Protein AF-A0A969NUD7-F1 (afdb_monomer_lite)

Secondary structure (DSSP, 8-state):
----------S--TTSHHHHHHHHHHH-HHHHHHHHHHHHHHH---HHHHHHHHHHHHHHHHHHH---EEEEEEEBTTSSHHHHHHHHHTS--S---SS---SSEEEEEE-SS-EEEEEETT--EEEEETTB-HHHHHHHHHHSTT--S---HHHHHHHHHH-HHHHTTEEEEEEEE--GGGTTTEEEEE---BT--TTSTTTHHHHHHHHHHHH-SEEEEEEEGGGTT-HHHHHHHHHTSTTTGGGEEEEEE-GGGS-HHHHHHHHHHHHHHHHH-

pLDDT: mean 76.35, std 17.24, range [22.45, 95.0]

Sequence (277 aa):
MSFSINTSRTPDNLGNCSLIEEIETITHASENIIFSQNIINKHSSSSERKEKFLRQLYSISNRASDPALYLAVLGEFSSGKSTFINALLRQRLLKSARVATTASATYISYGNQLSIKATFLDNECIQATESNTLKLSQKISEIKANILQEIPIKDLIDLVTSDQEVANHVKRIDILLPEARLKEALSIIDTPGIGAGAKYTTNHSKVTKSLIDESADAAIVLIPSSQAMSDTLISFLRTTASHFLHRCIFIITAMDDQEEEERTQIIHFTKRKLQEN

Structure (mmCIF, N/CA/C/O backbone):
data_AF-A0A969NUD7-F1
#
_entry.id   AF-A0A969NUD7-F1
#
loop_
_atom_site.group_PDB
_atom_site.id
_atom_site.type_symbol
_atom_site.label_atom_id
_atom_site.label_alt_id
_atom_site.label_comp_id
_atom_site.label_asym_id
_atom_site.label_entity_id
_atom_site.label_seq_id
_atom_site.pdbx_PDB_ins_code
_atom_site.Cartn_x
_atom_site.Cartn_y
_atom_site.Cartn_z
_atom_site.occupancy
_atom_site.B_iso_or_equiv
_atom_site.auth_seq_id
_atom_site.auth_comp_id
_atom_site.auth_asym_id
_atom_site.auth_atom_id
_atom_site.pdbx_PDB_model_num
ATOM 1 N N . MET A 1 1 ? 2.305 6.545 -34.111 1.00 33.06 1 MET A N 1
ATOM 2 C CA . MET A 1 1 ? 2.699 5.196 -33.658 1.00 33.06 1 MET A CA 1
ATOM 3 C C . MET A 1 1 ? 1.543 4.268 -33.968 1.00 33.06 1 MET A C 1
ATOM 5 O O . MET A 1 1 ? 0.429 4.554 -33.550 1.00 33.06 1 MET A O 1
ATOM 9 N N . SER A 1 2 ? 1.774 3.269 -34.813 1.00 22.45 2 SER A N 1
ATOM 10 C CA . SER A 1 2 ? 0.788 2.273 -35.232 1.00 22.45 2 SER A CA 1
ATOM 11 C C . SER A 1 2 ? 0.471 1.329 -34.070 1.00 22.45 2 SER A C 1
ATOM 13 O O . SER A 1 2 ? 1.380 0.780 -33.454 1.00 22.45 2 SER A O 1
ATOM 15 N N . PHE A 1 3 ? -0.815 1.161 -33.763 1.00 29.81 3 PHE A N 1
ATOM 16 C CA . PHE A 1 3 ? -1.288 0.249 -32.723 1.00 29.81 3 PHE A CA 1
ATOM 17 C C . PHE A 1 3 ? -1.543 -1.136 -33.321 1.00 29.81 3 PHE A C 1
ATOM 19 O O . PHE A 1 3 ? -2.271 -1.264 -34.301 1.00 29.81 3 PHE A O 1
ATOM 26 N N . SER A 1 4 ? -0.951 -2.165 -32.716 1.00 23.88 4 SER A N 1
ATOM 27 C CA . SER A 1 4 ? -1.352 -3.563 -32.887 1.00 23.88 4 SER A CA 1
ATOM 28 C C . SER A 1 4 ? -1.946 -4.019 -31.561 1.00 23.88 4 SER A C 1
ATOM 30 O O . SER A 1 4 ? -1.260 -4.005 -30.540 1.00 23.88 4 SER A O 1
ATOM 32 N N . ILE A 1 5 ? -3.231 -4.365 -31.563 1.00 28.27 5 ILE A N 1
ATOM 33 C CA . ILE A 1 5 ? -3.895 -4.987 -30.417 1.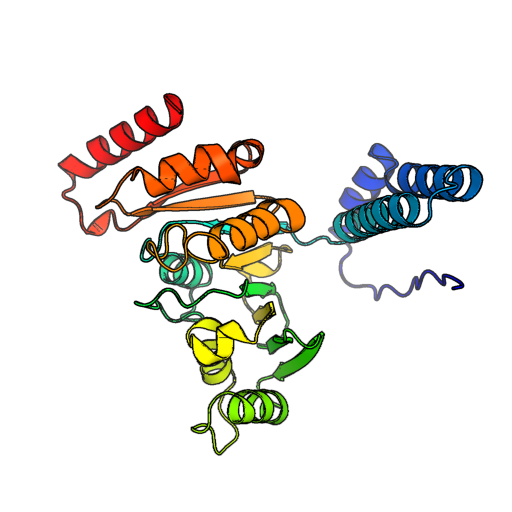00 28.27 5 ILE A CA 1
ATOM 34 C C . ILE A 1 5 ? -3.416 -6.437 -30.400 1.00 28.27 5 ILE A C 1
ATOM 36 O O . ILE A 1 5 ? -3.744 -7.211 -31.296 1.00 28.27 5 ILE A O 1
ATOM 40 N N . ASN A 1 6 ? -2.570 -6.782 -29.433 1.00 25.78 6 ASN A N 1
ATOM 41 C CA . ASN A 1 6 ? -2.048 -8.133 -29.300 1.00 25.78 6 ASN A CA 1
ATOM 42 C C . ASN A 1 6 ? -3.127 -9.013 -28.646 1.00 25.78 6 ASN A C 1
ATOM 44 O O . ASN A 1 6 ? -3.389 -8.893 -27.452 1.00 25.78 6 ASN A O 1
ATOM 48 N N . THR A 1 7 ? -3.789 -9.859 -29.435 1.00 30.77 7 THR A N 1
ATOM 49 C CA . THR A 1 7 ? -4.913 -10.717 -29.015 1.00 30.77 7 THR A CA 1
ATOM 50 C C . THR A 1 7 ? -4.491 -12.105 -28.518 1.00 30.77 7 THR A C 1
ATOM 52 O O . THR A 1 7 ? -5.315 -13.012 -28.438 1.00 30.77 7 THR A O 1
ATOM 55 N N . SER A 1 8 ? -3.230 -12.320 -28.137 1.00 28.61 8 SER A N 1
ATOM 56 C CA . SER A 1 8 ? -2.796 -13.622 -27.617 1.00 28.61 8 SER A CA 1
ATOM 57 C C . SER A 1 8 ? -3.112 -13.772 -26.119 1.00 28.61 8 SER A C 1
ATOM 59 O O . SER A 1 8 ? -2.245 -13.549 -25.272 1.00 28.61 8 SER A O 1
ATOM 61 N N . ARG A 1 9 ? -4.349 -14.160 -25.778 1.00 33.00 9 ARG A N 1
ATOM 62 C CA . ARG A 1 9 ? -4.684 -14.731 -24.459 1.00 33.00 9 ARG A CA 1
ATOM 63 C C . ARG A 1 9 ? -4.425 -16.240 -24.489 1.00 33.00 9 ARG A C 1
ATOM 65 O O . ARG A 1 9 ? -4.979 -16.951 -25.322 1.00 33.00 9 ARG A O 1
ATOM 72 N N . THR A 1 10 ? -3.580 -16.727 -23.585 1.00 33.28 10 THR A N 1
ATOM 73 C CA . THR A 1 10 ? -3.459 -18.159 -23.275 1.00 33.28 10 THR A CA 1
ATOM 74 C C . THR A 1 10 ? -4.731 -18.645 -22.567 1.00 33.28 10 THR A C 1
ATOM 76 O O . THR A 1 10 ? -5.247 -17.919 -21.712 1.00 33.28 10 THR A O 1
ATOM 79 N N . PRO A 1 11 ? -5.254 -19.838 -22.896 1.00 36.22 11 PRO A N 1
ATOM 80 C CA . PRO A 1 11 ? -6.542 -20.294 -22.398 1.00 36.22 11 PRO A CA 1
ATOM 81 C C . PRO A 1 11 ? -6.353 -21.013 -21.064 1.00 36.22 11 PRO A C 1
ATOM 83 O O . PRO A 1 11 ? -5.995 -22.175 -21.080 1.00 36.22 11 PRO A O 1
ATOM 86 N N . ASP A 1 12 ? -6.572 -20.337 -19.936 1.00 36.44 12 ASP A N 1
ATOM 87 C CA . ASP A 1 12 ? -6.792 -20.996 -18.635 1.00 36.44 12 ASP A CA 1
ATOM 88 C C . ASP A 1 12 ? -7.437 -20.014 -17.634 1.00 36.44 12 ASP A C 1
ATOM 90 O O . ASP A 1 12 ? -6.800 -19.552 -16.691 1.00 36.44 12 ASP A O 1
ATOM 94 N N . ASN A 1 13 ? -8.701 -19.627 -17.874 1.00 39.53 13 ASN A N 1
ATOM 95 C CA . ASN A 1 13 ? -9.654 -19.218 -16.822 1.00 39.53 13 ASN A CA 1
ATOM 96 C C . ASN A 1 13 ? -11.064 -18.978 -17.405 1.00 39.53 13 ASN A C 1
ATOM 98 O O . ASN A 1 13 ? -11.479 -17.849 -17.659 1.00 39.53 13 ASN A O 1
ATOM 102 N N . LEU A 1 14 ? -11.823 -20.052 -17.635 1.00 36.06 14 LEU A N 1
ATOM 103 C CA . LEU A 1 14 ? -13.157 -20.007 -18.261 1.00 36.06 14 LEU A CA 1
ATOM 104 C C . LEU A 1 14 ? -14.298 -19.481 -17.354 1.00 36.06 14 LEU A C 1
ATOM 106 O O . LEU A 1 14 ? -15.442 -19.456 -17.790 1.00 36.06 14 LEU A O 1
ATOM 110 N N . GLY A 1 15 ? -14.024 -19.044 -16.118 1.00 36.94 15 GLY A N 1
ATOM 111 C CA . GLY A 1 15 ? -15.065 -18.596 -15.174 1.00 36.94 15 GLY A CA 1
ATOM 112 C C . GLY A 1 15 ? -15.327 -17.083 -15.117 1.00 36.94 15 GLY A C 1
ATOM 113 O O . GLY A 1 15 ? -16.455 -16.679 -14.871 1.00 36.94 15 GLY A O 1
ATOM 114 N N . ASN A 1 16 ? -14.314 -16.243 -15.366 1.00 39.91 16 ASN A N 1
ATOM 115 C CA . ASN A 1 16 ? -14.400 -14.779 -15.186 1.00 39.91 16 ASN A CA 1
ATOM 116 C C . ASN A 1 16 ? -14.593 -13.989 -16.494 1.00 39.91 16 ASN A C 1
ATOM 118 O O . ASN A 1 16 ? -14.706 -12.766 -16.458 1.00 39.91 16 ASN A O 1
ATOM 122 N N . CYS A 1 17 ? -14.615 -14.662 -17.649 1.00 40.59 17 CYS A N 1
ATOM 123 C CA . CYS A 1 17 ? -14.693 -13.992 -18.952 1.00 40.59 17 CYS A CA 1
ATOM 124 C C . CYS A 1 17 ? -16.109 -13.462 -19.255 1.00 40.59 17 CYS A C 1
ATOM 126 O O . CYS A 1 17 ? -16.234 -12.400 -19.852 1.00 40.59 17 CYS A O 1
ATOM 128 N N . SER A 1 18 ? -17.169 -14.125 -18.767 1.00 44.78 18 SER A N 1
ATOM 129 C CA . SER A 1 18 ? -18.559 -13.748 -19.079 1.00 44.78 18 SER A CA 1
ATOM 130 C C . SER A 1 18 ? -19.016 -12.447 -18.414 1.00 44.78 18 SER A C 1
ATOM 132 O O . SER A 1 18 ? -19.700 -11.652 -19.044 1.00 44.78 18 SER A O 1
ATOM 134 N N . LEU A 1 19 ? -18.614 -12.198 -17.164 1.00 45.97 19 LEU A N 1
ATOM 135 C CA . LEU A 1 19 ? -18.983 -10.985 -16.420 1.00 45.97 19 LEU A CA 1
ATOM 136 C C . LEU A 1 19 ? -18.282 -9.735 -16.959 1.00 45.97 19 LEU A C 1
ATOM 138 O O . LEU A 1 19 ? -18.889 -8.672 -17.036 1.00 45.97 19 LEU A O 1
ATOM 142 N N . ILE A 1 20 ? -17.009 -9.855 -17.343 1.00 52.06 20 ILE A N 1
ATOM 143 C CA . ILE A 1 20 ? -16.255 -8.746 -17.943 1.00 52.06 20 ILE A CA 1
ATOM 144 C C . ILE A 1 20 ? -16.825 -8.420 -19.328 1.00 52.06 20 ILE A C 1
ATOM 146 O O . ILE A 1 20 ? -17.020 -7.249 -19.634 1.00 52.06 20 ILE A O 1
ATOM 150 N N . GLU A 1 21 ? -17.168 -9.436 -20.125 1.00 53.44 21 GLU A N 1
ATOM 151 C CA . GLU A 1 21 ? -17.826 -9.251 -21.424 1.00 53.44 21 GLU A CA 1
ATOM 152 C C . GLU A 1 21 ? -19.228 -8.638 -21.278 1.00 53.44 21 GLU A C 1
ATOM 154 O O . GLU A 1 21 ? -19.563 -7.710 -22.011 1.00 53.44 21 GLU A O 1
ATOM 159 N N . GLU A 1 22 ? -20.034 -9.064 -20.300 1.00 48.34 22 GLU A N 1
ATOM 160 C CA . GLU A 1 22 ? -21.326 -8.430 -19.996 1.00 48.34 22 GLU A CA 1
ATOM 161 C C . GLU A 1 22 ? -21.157 -6.967 -19.567 1.00 48.34 22 GLU A C 1
ATOM 163 O O . GLU A 1 22 ? -21.883 -6.100 -20.053 1.00 48.34 22 GLU A O 1
ATOM 168 N N . ILE A 1 23 ? -20.172 -6.657 -18.717 1.00 52.72 23 ILE A N 1
ATOM 169 C CA . ILE A 1 23 ? -19.881 -5.280 -18.297 1.00 52.72 23 ILE A CA 1
ATOM 170 C C . ILE A 1 23 ? -19.394 -4.434 -19.482 1.00 52.72 23 ILE A C 1
ATOM 172 O O . ILE A 1 23 ? -19.840 -3.296 -19.630 1.00 52.72 23 ILE A O 1
ATOM 176 N N . GLU A 1 24 ? -18.532 -4.953 -20.360 1.00 55.03 24 GLU A N 1
ATOM 177 C CA . GLU A 1 24 ? -18.105 -4.250 -21.580 1.00 55.03 24 GLU A CA 1
ATOM 178 C C . GLU A 1 24 ? -19.282 -3.991 -22.531 1.00 55.03 24 GLU A C 1
ATOM 180 O O . GLU A 1 24 ? -19.406 -2.888 -23.069 1.00 55.03 24 GLU A O 1
ATOM 185 N N . THR A 1 25 ? -20.184 -4.967 -22.670 1.00 56.22 25 THR A N 1
ATOM 186 C CA . THR A 1 25 ? -21.381 -4.868 -23.520 1.00 56.22 25 THR A CA 1
ATOM 187 C C . THR A 1 25 ? -22.392 -3.863 -22.960 1.00 56.22 25 THR A C 1
ATOM 189 O O . THR A 1 25 ? -23.019 -3.134 -23.719 1.00 56.22 25 THR A O 1
ATOM 192 N N . ILE A 1 26 ? -22.535 -3.777 -21.632 1.00 53.31 26 ILE A N 1
ATOM 193 C CA . ILE A 1 26 ? -23.454 -2.839 -20.963 1.00 53.31 26 ILE A CA 1
ATOM 194 C C . ILE A 1 26 ? -22.879 -1.417 -20.922 1.00 53.31 26 ILE A C 1
ATOM 196 O O . ILE A 1 26 ? -23.614 -0.440 -21.063 1.00 53.31 26 ILE A O 1
ATOM 200 N N . THR A 1 27 ? -21.570 -1.274 -20.703 1.00 60.22 27 THR A N 1
ATOM 201 C CA . THR A 1 27 ? -20.937 0.044 -20.536 1.00 60.22 27 THR A CA 1
ATOM 202 C C . THR A 1 27 ? -20.591 0.720 -21.860 1.00 60.22 27 THR A C 1
ATOM 204 O O . THR A 1 27 ? -20.416 1.942 -21.876 1.00 60.22 27 THR A O 1
ATOM 207 N N . HIS A 1 28 ? -20.452 -0.041 -22.957 1.00 62.69 28 HIS A N 1
ATOM 208 C CA . HIS A 1 28 ? -19.912 0.439 -24.237 1.00 62.69 28 HIS A CA 1
ATOM 209 C C . HIS A 1 28 ? -18.606 1.241 -24.057 1.00 62.69 28 HIS A C 1
ATOM 211 O O . HIS A 1 28 ? -18.298 2.152 -24.831 1.00 62.69 28 HIS A O 1
ATOM 217 N N . ALA A 1 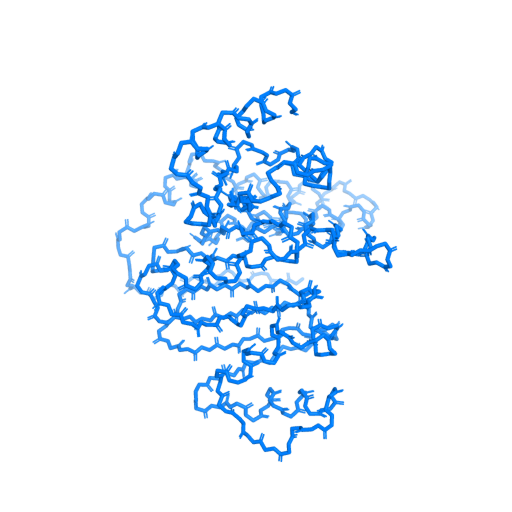29 ? -17.836 0.961 -22.996 1.00 63.22 29 ALA A N 1
ATOM 218 C CA . ALA A 1 29 ? -16.718 1.807 -22.581 1.00 63.22 29 ALA A CA 1
ATOM 219 C C . ALA A 1 29 ? -15.671 1.928 -23.696 1.00 63.22 29 ALA A C 1
ATOM 221 O O . ALA A 1 29 ? -15.195 3.025 -23.986 1.00 63.22 29 ALA A O 1
ATOM 222 N N . SER A 1 30 ? -15.392 0.822 -24.387 1.00 65.12 30 SER A N 1
ATOM 223 C CA . SER A 1 30 ? -14.471 0.757 -25.524 1.00 65.12 30 SER A CA 1
ATOM 224 C C . SER A 1 30 ? -14.919 1.635 -26.698 1.00 65.12 30 SER A C 1
ATOM 226 O O . SER A 1 30 ? -14.118 2.398 -27.240 1.00 65.12 30 SER A O 1
ATOM 228 N N . GLU A 1 31 ? -16.205 1.606 -27.058 1.00 65.44 31 GLU A N 1
ATOM 229 C CA . GLU A 1 31 ? -16.768 2.440 -28.131 1.00 65.44 31 GLU A CA 1
ATOM 230 C C . GLU A 1 31 ? -16.740 3.926 -27.757 1.00 65.44 31 GLU A C 1
ATOM 232 O O . GLU A 1 31 ? -16.339 4.768 -28.564 1.00 65.44 31 GLU A O 1
ATOM 237 N N . ASN A 1 32 ? -17.072 4.245 -26.504 1.00 67.12 32 ASN A N 1
ATOM 238 C CA . ASN A 1 32 ? -17.026 5.603 -25.966 1.00 67.12 32 ASN A CA 1
ATOM 239 C C . ASN A 1 32 ? -15.592 6.162 -25.920 1.00 67.12 32 ASN A C 1
ATOM 241 O O . ASN A 1 32 ? -15.375 7.340 -26.230 1.00 67.12 32 ASN A O 1
ATOM 245 N N . ILE A 1 33 ? -14.598 5.329 -25.589 1.00 70.12 33 ILE A N 1
ATOM 246 C CA . ILE A 1 33 ? -13.175 5.696 -25.626 1.00 70.12 33 ILE A CA 1
ATOM 247 C C . ILE A 1 33 ? -12.741 5.974 -27.069 1.00 70.12 33 ILE A C 1
ATOM 249 O O . ILE A 1 33 ? -12.170 7.035 -27.331 1.00 70.12 33 ILE A O 1
ATOM 253 N N . ILE A 1 34 ? -13.052 5.080 -28.014 1.00 68.44 34 ILE A N 1
ATOM 254 C CA . ILE A 1 34 ? -12.696 5.236 -29.436 1.00 68.44 34 ILE A CA 1
ATOM 255 C C . ILE A 1 34 ? -13.357 6.488 -30.030 1.00 68.44 34 ILE A C 1
ATOM 257 O O . ILE A 1 34 ? -12.700 7.288 -30.703 1.00 68.44 34 ILE A O 1
ATOM 261 N N . PHE A 1 35 ? -14.642 6.708 -29.748 1.00 72.25 35 PHE A N 1
ATOM 262 C CA . PHE A 1 35 ? -15.366 7.901 -30.182 1.00 72.25 35 PHE A CA 1
ATOM 263 C C . PHE A 1 35 ? -14.722 9.182 -29.636 1.00 72.25 35 PHE A C 1
ATOM 265 O O . PHE A 1 35 ? -14.431 10.108 -30.399 1.00 72.25 35 PHE A O 1
ATOM 272 N N . SER A 1 36 ? -14.413 9.211 -28.336 1.00 66.25 36 SER A N 1
ATOM 273 C CA . SER A 1 36 ? -13.749 10.349 -27.692 1.00 66.25 36 SER A CA 1
ATOM 274 C C . SER A 1 36 ? -12.379 10.634 -28.317 1.00 66.25 36 SER A C 1
ATOM 276 O O . SER A 1 36 ? -12.073 11.785 -28.635 1.00 66.25 36 SER A O 1
ATOM 278 N N . GLN A 1 37 ? -11.575 9.595 -28.575 1.00 64.94 37 GLN A N 1
ATOM 279 C CA . GLN A 1 37 ? -10.278 9.721 -29.252 1.00 64.94 37 GLN A CA 1
ATOM 280 C C . GLN A 1 37 ? -10.421 10.317 -30.661 1.00 64.94 37 GLN A C 1
ATOM 282 O O . GLN A 1 37 ? -9.650 11.205 -31.039 1.00 64.94 37 GLN A O 1
ATOM 287 N N . ASN A 1 38 ? -11.421 9.878 -31.427 1.00 69.38 38 ASN A N 1
ATOM 288 C CA . ASN A 1 38 ? -11.672 10.365 -32.784 1.00 69.38 38 ASN A CA 1
ATOM 289 C C . ASN A 1 38 ? -12.077 11.847 -32.807 1.00 69.38 38 ASN A C 1
ATOM 291 O O . ASN A 1 38 ? -11.549 12.614 -33.617 1.00 69.38 38 ASN A O 1
ATOM 295 N N . ILE A 1 39 ? -12.944 12.282 -31.888 1.00 70.44 39 ILE A N 1
ATOM 296 C CA . ILE A 1 39 ? -13.324 13.696 -31.745 1.00 70.44 39 ILE A CA 1
ATOM 297 C C . ILE A 1 39 ? -12.113 14.554 -31.358 1.00 70.44 39 ILE A C 1
ATOM 299 O O . ILE A 1 39 ? -11.868 15.598 -31.970 1.00 70.44 39 ILE A O 1
ATOM 303 N N . ILE A 1 40 ? -11.309 14.091 -30.397 1.00 67.69 40 ILE A N 1
ATOM 304 C CA . ILE A 1 40 ? -10.102 14.789 -29.935 1.00 67.69 40 ILE A CA 1
ATOM 305 C C . ILE A 1 40 ? -9.098 14.959 -31.076 1.00 67.69 40 ILE A C 1
ATOM 307 O O . ILE A 1 40 ? -8.528 16.042 -31.247 1.00 67.69 40 ILE A O 1
ATOM 311 N N . ASN A 1 41 ? -8.892 13.910 -31.873 1.00 69.12 41 ASN A N 1
ATOM 312 C CA . ASN A 1 41 ? -7.986 13.950 -33.014 1.00 69.12 41 ASN A CA 1
ATOM 313 C C . ASN A 1 41 ? -8.446 14.916 -34.103 1.00 69.12 41 ASN A C 1
ATOM 315 O O . ASN A 1 41 ? -7.595 15.539 -34.736 1.00 69.12 41 ASN A O 1
ATOM 319 N N . LYS A 1 42 ? -9.761 15.076 -34.272 1.00 68.19 42 LYS A N 1
ATOM 320 C CA . LYS A 1 42 ? -10.365 15.920 -35.304 1.00 68.19 42 LYS A CA 1
ATOM 321 C C . LYS A 1 42 ? -10.472 17.402 -34.917 1.00 68.19 42 LYS A C 1
ATOM 323 O O . LYS A 1 42 ? -10.438 18.243 -35.809 1.00 68.19 42 LYS A O 1
ATOM 328 N N . HIS A 1 43 ? -10.587 17.736 -33.624 1.00 63.91 43 HIS A N 1
ATOM 329 C CA . HIS A 1 43 ? -10.984 19.089 -33.191 1.00 63.91 43 HIS A CA 1
ATOM 330 C C . HIS A 1 43 ? -10.085 19.782 -32.147 1.00 63.91 43 HIS A C 1
ATOM 332 O O . HIS A 1 43 ? -10.336 20.942 -31.821 1.00 63.91 43 HIS A O 1
ATOM 338 N N . SER A 1 44 ? -9.032 19.144 -31.624 1.00 58.00 44 SER A N 1
ATOM 339 C CA . SER A 1 44 ? -8.190 19.765 -30.579 1.00 58.00 44 SER A CA 1
ATOM 340 C C . SER A 1 44 ? -6.972 20.481 -31.177 1.00 58.00 44 SER A C 1
ATOM 342 O O . SER A 1 44 ? -6.032 19.822 -31.617 1.00 58.00 44 SER A O 1
ATOM 344 N N . SER A 1 45 ? -6.972 21.820 -31.177 1.00 55.72 45 SER A N 1
ATOM 345 C CA . SER A 1 45 ? -5.890 22.663 -31.721 1.00 55.72 45 SER A CA 1
ATOM 346 C C . SER A 1 45 ? -4.787 23.034 -30.716 1.00 55.72 45 SER A C 1
ATOM 348 O O . SER A 1 45 ? -3.701 23.411 -31.148 1.00 55.72 45 SER A O 1
ATOM 350 N N . SER A 1 46 ? -5.001 22.892 -29.397 1.00 63.22 46 SER A N 1
ATOM 351 C CA . SER A 1 46 ? -3.929 23.053 -28.399 1.00 63.22 46 SER A CA 1
ATOM 352 C C . SER A 1 46 ? -3.315 21.703 -28.011 1.00 63.22 46 SER A C 1
ATOM 354 O O . SER A 1 46 ? -3.990 20.805 -27.497 1.00 63.22 46 SER A O 1
ATOM 356 N N . SER A 1 47 ? -2.015 21.558 -28.274 1.00 69.00 47 SER A N 1
ATOM 357 C CA . SER A 1 47 ? -1.232 20.332 -28.070 1.00 69.00 47 SER A CA 1
ATOM 358 C C . SER A 1 47 ? -1.289 19.825 -26.625 1.00 69.00 47 SER A C 1
ATOM 360 O O . SER A 1 47 ? -1.519 18.640 -26.406 1.00 69.00 47 SER A O 1
ATOM 362 N N . GLU A 1 48 ? -1.192 20.720 -25.642 1.00 72.75 48 GLU A N 1
ATOM 363 C CA . GLU A 1 48 ? -1.162 20.364 -24.217 1.00 72.75 48 GLU A CA 1
ATOM 364 C C . GLU A 1 48 ? -2.507 19.822 -23.696 1.00 72.75 48 GLU A C 1
ATOM 366 O O . GLU A 1 48 ? -2.560 18.817 -22.983 1.00 72.75 48 GLU A O 1
ATOM 371 N N . ARG A 1 49 ? -3.632 20.436 -24.096 1.00 68.50 49 ARG A N 1
ATOM 372 C CA . ARG A 1 49 ? -4.970 19.977 -23.684 1.00 68.50 49 ARG A CA 1
ATOM 373 C C . ARG A 1 49 ? -5.296 18.633 -24.326 1.00 68.50 49 ARG A C 1
ATOM 375 O O . ARG A 1 49 ? -5.800 17.743 -23.644 1.00 68.50 49 ARG A O 1
ATOM 382 N N . LYS A 1 50 ? -4.956 18.474 -25.609 1.00 72.81 50 LYS A N 1
ATOM 383 C CA . LYS A 1 50 ? -5.066 17.203 -26.333 1.00 72.81 50 LYS A CA 1
ATOM 384 C C . LYS A 1 50 ? -4.278 16.100 -25.625 1.00 72.81 50 LYS A C 1
ATOM 386 O O . LYS A 1 50 ? -4.816 15.023 -25.387 1.00 72.81 50 LYS A O 1
ATOM 391 N N . GLU A 1 51 ? -3.037 16.382 -25.243 1.00 73.75 51 GLU A N 1
ATOM 392 C CA . GLU A 1 51 ? -2.176 15.417 -24.562 1.00 73.75 51 GLU A CA 1
ATOM 393 C C . GLU A 1 51 ? -2.730 15.020 -23.186 1.00 73.75 51 GLU A C 1
ATOM 395 O O . GLU A 1 51 ? -2.791 13.832 -22.873 1.00 73.75 51 GLU A O 1
ATOM 400 N N . LYS A 1 52 ? -3.225 15.979 -22.392 1.00 73.56 52 LYS A N 1
ATOM 401 C CA . LYS A 1 52 ? -3.878 15.692 -21.104 1.00 73.56 52 LYS A CA 1
ATOM 402 C C . LYS A 1 52 ? -5.088 14.763 -21.258 1.00 73.56 52 LYS A C 1
ATOM 404 O O . LYS A 1 52 ? -5.199 13.789 -20.518 1.00 73.56 52 LYS A O 1
ATOM 409 N N . PHE A 1 53 ? -5.966 15.030 -22.224 1.00 72.62 53 PHE A N 1
ATOM 410 C CA . PHE A 1 53 ? -7.142 14.188 -22.470 1.00 72.62 53 PHE A CA 1
ATOM 411 C C . PHE A 1 53 ? -6.773 12.787 -22.966 1.00 72.62 53 PHE A C 1
ATOM 413 O O . PHE A 1 53 ? -7.357 11.805 -22.516 1.00 72.62 53 PHE A O 1
ATOM 420 N N . LEU A 1 54 ? -5.782 12.671 -23.855 1.00 73.38 54 LEU A N 1
ATOM 421 C CA . LEU A 1 54 ? -5.312 11.366 -24.322 1.00 73.38 54 LEU A CA 1
ATOM 422 C C . LEU A 1 54 ? -4.717 10.535 -23.179 1.00 73.38 54 LEU A C 1
ATOM 424 O O . LEU A 1 54 ? -4.997 9.341 -23.104 1.00 73.38 54 LEU A O 1
ATOM 428 N N . ARG A 1 55 ? -3.973 11.157 -22.251 1.00 72.00 55 ARG A N 1
ATOM 429 C CA . ARG A 1 55 ? -3.496 10.472 -21.036 1.00 72.00 55 ARG A CA 1
ATOM 430 C C . ARG A 1 55 ? -4.655 9.952 -20.182 1.00 72.00 55 ARG A C 1
ATOM 432 O O . ARG A 1 55 ? -4.591 8.816 -19.731 1.00 72.00 55 ARG A O 1
ATOM 439 N N . GLN A 1 56 ? -5.711 10.748 -19.999 1.00 70.69 56 GLN A N 1
ATOM 440 C CA . GLN A 1 56 ? -6.897 10.331 -19.238 1.00 70.69 56 GLN A CA 1
ATOM 441 C C . GLN A 1 56 ? -7.645 9.171 -19.910 1.00 70.69 56 GLN A C 1
ATOM 443 O O . GLN A 1 56 ? -8.058 8.228 -19.243 1.00 70.69 56 GLN A O 1
ATOM 448 N N . LEU A 1 57 ? -7.796 9.196 -21.236 1.00 74.19 57 LEU A N 1
ATOM 449 C CA . LEU A 1 57 ? -8.415 8.081 -21.961 1.00 74.19 57 LEU A CA 1
ATOM 450 C C . LEU A 1 57 ? -7.572 6.811 -21.868 1.00 74.19 57 LEU A C 1
ATOM 452 O O . LEU A 1 57 ? -8.116 5.722 -21.705 1.00 74.19 57 LEU A O 1
ATOM 456 N N . TYR A 1 58 ? -6.249 6.954 -21.918 1.00 73.81 58 TYR A N 1
ATOM 457 C CA . TYR A 1 58 ? -5.336 5.834 -21.741 1.00 73.81 58 TYR A CA 1
ATOM 458 C C . TYR A 1 58 ? -5.429 5.237 -20.329 1.00 73.81 58 TYR A C 1
ATOM 460 O O . TYR A 1 58 ? -5.501 4.019 -20.190 1.00 73.81 58 TYR A O 1
ATOM 468 N N . SER A 1 59 ? -5.501 6.067 -19.280 1.00 68.25 59 SER A N 1
ATOM 469 C CA . SER A 1 59 ? -5.665 5.571 -17.907 1.00 68.25 59 SER A CA 1
ATOM 470 C C . SER A 1 59 ? -6.999 4.851 -17.704 1.00 68.25 59 SER A C 1
ATOM 472 O O . SER A 1 59 ? -7.017 3.797 -17.076 1.00 68.25 59 SER A O 1
ATOM 474 N N . ILE A 1 60 ? -8.094 5.371 -18.274 1.00 74.88 60 ILE A N 1
ATOM 475 C CA . ILE A 1 60 ? -9.413 4.720 -18.211 1.00 74.88 60 ILE A CA 1
ATOM 476 C C . ILE A 1 60 ? -9.374 3.370 -18.930 1.00 74.88 60 ILE A C 1
ATOM 478 O O . ILE A 1 60 ? -9.815 2.373 -18.367 1.00 74.88 60 ILE A O 1
ATOM 482 N N . SER A 1 61 ? -8.811 3.323 -20.141 1.00 73.38 61 SER A N 1
ATOM 483 C CA . SER A 1 61 ? -8.697 2.082 -20.915 1.00 73.38 61 SER A CA 1
ATOM 484 C C . SER A 1 61 ? -7.890 1.019 -20.171 1.00 73.38 61 SER A C 1
ATOM 486 O O . SER A 1 61 ? -8.308 -0.133 -20.120 1.00 73.38 61 SER A O 1
ATOM 488 N N . ASN A 1 62 ? -6.759 1.400 -19.569 1.00 74.06 62 ASN A N 1
ATOM 489 C CA . ASN A 1 62 ? -5.940 0.463 -18.802 1.00 74.06 62 ASN A CA 1
ATOM 490 C C . ASN A 1 62 ? -6.683 -0.045 -17.566 1.00 74.06 62 ASN A C 1
ATOM 492 O O . ASN A 1 62 ? -6.678 -1.247 -17.319 1.00 74.06 62 ASN A O 1
ATOM 496 N N . ARG A 1 63 ? -7.350 0.850 -16.820 1.00 76.00 63 ARG A N 1
ATOM 497 C CA . ARG A 1 63 ? -8.133 0.471 -15.637 1.00 76.00 63 ARG A CA 1
ATOM 498 C C . ARG A 1 63 ? -9.279 -0.472 -16.001 1.00 76.00 63 ARG A C 1
ATOM 500 O O . ARG A 1 63 ? -9.486 -1.440 -15.288 1.00 76.00 63 ARG A O 1
ATOM 507 N N . ALA A 1 64 ? -9.978 -0.227 -17.110 1.00 72.44 64 ALA A N 1
ATOM 508 C CA . ALA A 1 64 ? -11.067 -1.087 -17.573 1.00 72.44 64 ALA A CA 1
ATOM 509 C C . ALA A 1 64 ? -10.590 -2.507 -17.927 1.00 72.44 64 ALA A C 1
ATOM 511 O O . ALA A 1 64 ? -11.301 -3.474 -17.682 1.00 72.44 64 ALA A O 1
ATOM 512 N N . SER A 1 65 ? -9.375 -2.634 -18.468 1.00 74.75 65 SER A N 1
ATOM 513 C CA . SER A 1 65 ? -8.778 -3.932 -18.807 1.00 74.75 65 SER A CA 1
ATOM 514 C C . SER A 1 65 ? -8.109 -4.654 -17.632 1.00 74.75 65 SER A C 1
ATOM 516 O O . SER A 1 65 ? -7.695 -5.803 -17.788 1.00 74.75 65 SER A O 1
ATOM 518 N N . ASP A 1 66 ? -7.954 -3.984 -16.488 1.00 81.94 66 ASP A N 1
ATOM 519 C CA . ASP A 1 66 ? -7.278 -4.520 -15.313 1.00 81.94 66 ASP A CA 1
ATOM 520 C C . ASP A 1 66 ? -8.301 -5.205 -14.390 1.00 81.94 66 ASP A C 1
ATOM 522 O O . ASP A 1 66 ? -9.085 -4.515 -13.733 1.00 81.94 66 ASP A O 1
ATOM 526 N N . PRO A 1 67 ? -8.307 -6.550 -14.307 1.00 80.38 67 PRO A N 1
ATOM 527 C CA . PRO A 1 67 ? -9.267 -7.274 -13.484 1.00 80.38 67 PRO A CA 1
ATOM 528 C C . PRO A 1 67 ? -8.982 -7.128 -11.985 1.00 80.38 67 PRO A C 1
ATOM 530 O O . PRO A 1 67 ? -9.774 -7.615 -11.178 1.00 80.38 67 PRO A O 1
ATOM 533 N N . ALA A 1 68 ? -7.850 -6.526 -11.595 1.00 85.88 68 ALA A N 1
ATOM 534 C CA . ALA A 1 68 ? -7.480 -6.416 -10.200 1.00 85.88 68 ALA A CA 1
ATOM 535 C C . ALA A 1 68 ? -8.352 -5.403 -9.448 1.00 85.88 68 ALA A C 1
ATOM 537 O O . ALA A 1 68 ? -8.543 -4.263 -9.886 1.00 85.88 68 ALA A O 1
ATOM 538 N N . LEU A 1 69 ? -8.831 -5.823 -8.278 1.00 88.62 69 LEU A N 1
ATOM 539 C CA . LEU A 1 69 ? -9.453 -4.979 -7.271 1.00 88.62 69 LEU A CA 1
ATOM 540 C C . LEU A 1 69 ? -8.366 -4.451 -6.330 1.00 88.62 69 LEU A C 1
ATOM 542 O O . LEU A 1 69 ? -7.769 -5.204 -5.561 1.00 88.62 69 LEU A O 1
ATOM 546 N N . TYR A 1 70 ? -8.125 -3.150 -6.372 1.00 90.69 70 TYR A N 1
ATOM 547 C CA . TYR A 1 70 ? -7.127 -2.468 -5.569 1.00 90.69 70 TYR A CA 1
ATOM 548 C C . TYR A 1 70 ? -7.731 -1.964 -4.260 1.00 90.69 70 TYR A C 1
ATOM 550 O O . TYR A 1 70 ? -8.510 -1.008 -4.226 1.00 90.69 70 TYR A O 1
ATOM 558 N N . LEU A 1 71 ? -7.335 -2.599 -3.160 1.00 91.69 71 LEU A N 1
ATOM 559 C CA . LEU A 1 71 ? -7.768 -2.268 -1.810 1.00 91.69 71 LEU A CA 1
ATOM 560 C C . LEU A 1 71 ? -6.668 -1.499 -1.077 1.00 91.69 71 LEU A C 1
ATOM 562 O O . LEU A 1 71 ? -5.671 -2.083 -0.649 1.00 91.69 71 LEU A O 1
ATOM 566 N N . ALA A 1 72 ? -6.848 -0.192 -0.905 1.00 90.56 72 ALA A N 1
ATOM 567 C CA . ALA A 1 72 ? -5.901 0.632 -0.163 1.00 90.56 72 ALA A CA 1
ATOM 568 C C . ALA A 1 72 ? -6.061 0.467 1.351 1.00 90.56 72 ALA A C 1
ATOM 570 O O . ALA A 1 72 ? -7.172 0.464 1.869 1.00 90.56 72 ALA A O 1
ATOM 571 N N . VAL A 1 73 ? -4.954 0.386 2.085 1.00 89.94 73 VAL A N 1
ATOM 572 C CA . VAL A 1 73 ? -4.956 0.413 3.551 1.00 89.94 73 VAL A CA 1
ATOM 573 C C . VAL A 1 73 ? -4.469 1.780 4.005 1.00 89.94 73 VAL A C 1
ATOM 575 O O . VAL A 1 73 ? -3.298 2.129 3.854 1.00 89.94 73 VAL A O 1
ATOM 578 N N . LEU A 1 74 ? -5.397 2.567 4.539 1.00 87.56 74 LEU A N 1
ATOM 579 C CA . LEU A 1 74 ? -5.208 3.931 5.010 1.00 87.56 74 LEU A CA 1
ATOM 580 C C . LEU A 1 74 ? -5.186 3.964 6.537 1.00 87.56 74 LEU A C 1
ATOM 582 O O . LEU A 1 74 ? -5.750 3.109 7.216 1.00 87.56 74 LEU A O 1
ATOM 586 N N . GLY A 1 75 ? -4.556 4.992 7.086 1.00 84.19 75 GLY A N 1
ATOM 587 C CA . GLY A 1 75 ? -4.512 5.213 8.523 1.00 84.19 75 GLY A CA 1
ATOM 588 C C . GLY A 1 75 ? -3.310 6.053 8.911 1.00 84.19 75 GLY A C 1
ATOM 589 O O . GLY A 1 75 ? -2.302 6.120 8.193 1.00 84.19 75 GLY A O 1
ATOM 590 N N . GLU A 1 76 ? -3.400 6.679 10.075 1.00 81.62 76 GLU A N 1
ATOM 591 C CA . GLU A 1 76 ? -2.323 7.506 10.611 1.00 81.62 76 GLU A CA 1
ATOM 592 C C . GLU A 1 76 ? -1.031 6.722 10.798 1.00 81.62 76 GLU A C 1
ATOM 594 O O . GLU A 1 76 ? -1.002 5.482 10.766 1.00 81.62 76 GLU A O 1
ATOM 599 N N . PHE A 1 77 ? 0.077 7.435 10.954 1.00 75.94 77 PHE A N 1
ATOM 600 C CA . PHE A 1 77 ? 1.319 6.783 11.328 1.00 75.94 77 PHE A CA 1
ATOM 601 C C . PHE A 1 77 ? 1.134 5.950 12.616 1.00 75.94 77 PHE A C 1
ATOM 603 O O . PHE A 1 77 ? 0.417 6.355 13.522 1.00 75.94 77 PHE A O 1
ATOM 610 N N . SER A 1 78 ? 1.714 4.746 12.665 1.00 75.00 78 SER A N 1
ATOM 611 C CA . SER A 1 78 ? 1.545 3.788 13.777 1.00 75.00 78 SER A CA 1
ATOM 612 C C . SER A 1 78 ? 0.117 3.271 14.060 1.00 75.00 78 SER A C 1
ATOM 614 O O . SER A 1 78 ? -0.087 2.605 15.066 1.00 75.00 78 SER A O 1
ATOM 616 N N . SER A 1 79 ? -0.855 3.449 13.156 1.00 76.06 79 SER A N 1
ATOM 617 C CA . SER A 1 79 ? -2.225 2.879 13.280 1.00 76.06 79 SER A CA 1
ATOM 618 C C . SER A 1 79 ? -2.327 1.348 13.132 1.00 76.06 79 SER A C 1
ATOM 620 O O . SER A 1 79 ? -3.416 0.779 13.212 1.00 76.06 79 SER A O 1
ATOM 622 N N . GLY A 1 80 ? -1.203 0.666 12.885 1.00 81.75 80 GLY A N 1
ATOM 623 C CA . GLY A 1 80 ? -1.158 -0.788 12.715 1.00 81.75 80 GLY A CA 1
ATOM 624 C C . GLY A 1 80 ? -1.338 -1.295 11.278 1.00 81.75 80 GLY A C 1
ATOM 625 O O . GLY A 1 80 ? -1.545 -2.490 11.109 1.00 81.75 80 GLY A O 1
ATOM 626 N N . LYS A 1 81 ? -1.212 -0.444 10.245 1.00 86.94 81 LYS A N 1
ATOM 627 C CA . LYS A 1 81 ? -1.349 -0.819 8.814 1.00 86.94 81 LYS A CA 1
ATOM 628 C C . LYS A 1 81 ? -0.565 -2.066 8.411 1.00 86.94 81 LYS A C 1
ATOM 630 O O . LYS A 1 81 ? -1.166 -3.063 8.026 1.00 86.94 81 LYS A O 1
ATOM 635 N N . 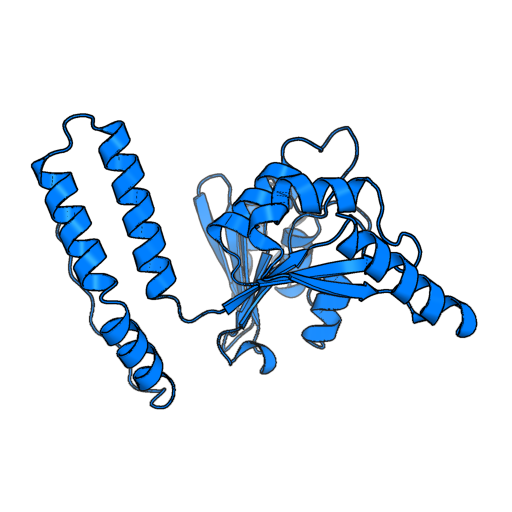SER A 1 82 ? 0.757 -2.055 8.568 1.00 85.94 82 SER A N 1
ATOM 636 C CA . SER A 1 82 ? 1.602 -3.192 8.181 1.00 85.94 82 SER A CA 1
ATOM 637 C C . SER A 1 82 ? 1.269 -4.454 8.990 1.00 85.94 82 SER A C 1
ATOM 639 O O . SER A 1 82 ? 1.256 -5.554 8.446 1.00 85.94 82 SER A O 1
ATOM 641 N N . THR A 1 83 ? 0.915 -4.307 10.274 1.00 88.62 83 THR A N 1
ATOM 642 C CA . THR A 1 83 ? 0.466 -5.423 11.124 1.00 88.62 83 THR A CA 1
ATOM 643 C C . THR A 1 83 ? -0.860 -6.009 10.631 1.00 88.62 83 THR A C 1
ATOM 645 O O . THR A 1 83 ? -0.989 -7.228 10.542 1.00 88.62 83 THR A O 1
ATOM 648 N N . PHE A 1 84 ? -1.822 -5.161 10.263 1.00 90.00 84 PHE A N 1
ATOM 649 C CA . PHE A 1 84 ? -3.106 -5.568 9.700 1.00 90.00 84 PHE A CA 1
ATOM 650 C C . PHE A 1 84 ? -2.932 -6.288 8.358 1.00 90.00 84 PHE A C 1
ATOM 652 O O . PHE A 1 84 ? -3.485 -7.369 8.174 1.00 90.00 84 PHE A O 1
ATOM 659 N N . ILE A 1 85 ? -2.108 -5.747 7.454 1.00 90.25 85 ILE A N 1
ATOM 660 C CA . ILE A 1 85 ? -1.799 -6.375 6.160 1.00 90.25 85 ILE A CA 1
ATOM 661 C C . ILE A 1 85 ? -1.164 -7.750 6.373 1.00 90.25 85 ILE A C 1
ATOM 663 O O . ILE A 1 85 ? -1.608 -8.734 5.787 1.00 90.25 85 ILE A O 1
ATOM 667 N N . ASN A 1 86 ? -0.177 -7.854 7.26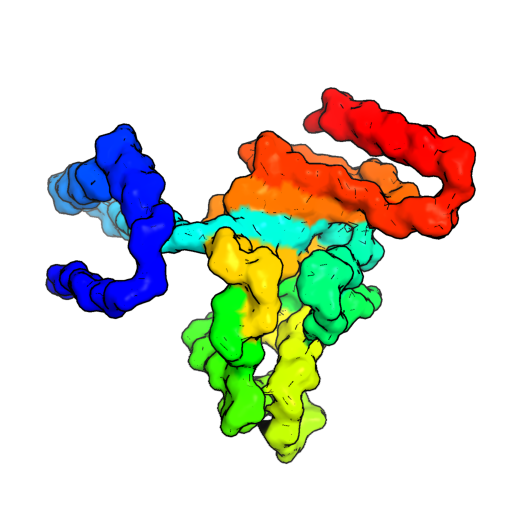4 1.00 89.94 86 ASN A N 1
ATOM 668 C CA . ASN A 1 86 ? 0.445 -9.134 7.595 1.00 89.94 86 ASN A CA 1
ATOM 669 C C . ASN A 1 86 ? -0.557 -10.149 8.160 1.00 89.94 86 ASN A C 1
ATOM 671 O O . ASN A 1 86 ? -0.506 -11.329 7.813 1.00 89.94 86 ASN A O 1
ATOM 675 N N . ALA A 1 87 ? -1.476 -9.707 9.024 1.00 90.00 87 ALA A N 1
ATOM 676 C CA . ALA A 1 87 ? -2.521 -10.562 9.579 1.00 90.00 87 ALA A CA 1
ATOM 677 C C . ALA A 1 87 ? -3.502 -11.036 8.493 1.00 90.00 87 ALA A C 1
ATOM 679 O O . ALA A 1 87 ? -3.833 -12.223 8.444 1.00 90.00 87 ALA A O 1
ATOM 680 N N . LEU A 1 88 ? -3.899 -10.142 7.582 1.00 88.75 88 LEU A N 1
ATOM 681 C CA . LEU A 1 88 ? -4.760 -10.449 6.439 1.00 88.75 88 LEU A CA 1
ATOM 682 C C . LEU A 1 88 ? -4.098 -11.467 5.494 1.00 88.75 88 LEU A C 1
ATOM 684 O O . LEU A 1 88 ? -4.716 -12.449 5.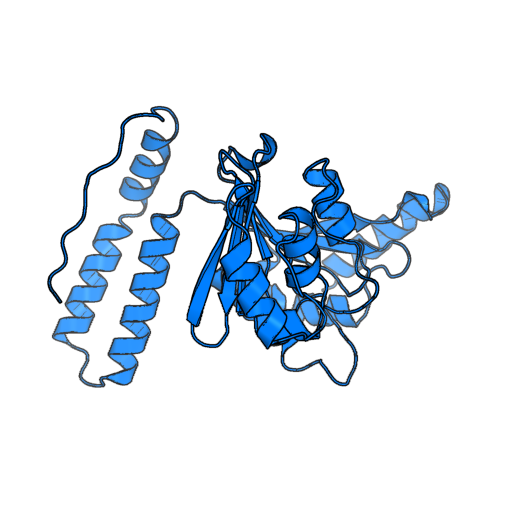076 1.00 88.75 88 LEU A O 1
ATOM 688 N N . LEU A 1 89 ? -2.804 -11.291 5.225 1.00 88.88 89 LEU A N 1
ATOM 689 C CA . LEU A 1 89 ? -2.003 -12.200 4.405 1.00 88.88 89 LEU A CA 1
ATOM 690 C C . LEU A 1 89 ? -1.577 -13.476 5.151 1.00 88.88 89 LEU A C 1
ATOM 692 O O . LEU A 1 89 ? -1.131 -14.421 4.512 1.00 88.88 89 LEU A O 1
ATOM 696 N N . ARG A 1 90 ? -1.739 -13.542 6.482 1.00 87.12 90 ARG A N 1
ATOM 697 C CA . ARG A 1 90 ? -1.194 -14.585 7.380 1.00 87.12 90 ARG A CA 1
ATOM 698 C C . ARG A 1 90 ? 0.310 -14.826 7.220 1.00 87.12 90 ARG A C 1
ATOM 700 O O . ARG A 1 90 ? 0.810 -15.916 7.493 1.00 87.12 90 ARG A O 1
ATOM 707 N N . GLN A 1 91 ? 1.041 -13.796 6.815 1.00 85.12 91 GLN A N 1
ATOM 708 C CA . GLN A 1 91 ? 2.483 -13.839 6.623 1.00 85.12 91 GLN A CA 1
ATOM 709 C C . GLN A 1 91 ? 3.097 -12.545 7.151 1.00 85.12 91 GLN A C 1
ATOM 711 O O . GLN A 1 91 ? 2.523 -11.470 7.009 1.00 85.12 91 GLN A O 1
ATOM 716 N N . ARG A 1 92 ? 4.280 -12.635 7.764 1.00 85.62 92 ARG A N 1
ATOM 717 C CA . ARG A 1 92 ? 5.062 -11.455 8.160 1.00 85.62 92 ARG A CA 1
ATOM 718 C C . ARG A 1 92 ? 5.863 -10.973 6.953 1.00 85.62 92 ARG A C 1
ATOM 720 O O . ARG A 1 92 ? 7.031 -11.325 6.825 1.00 85.62 92 ARG A O 1
ATOM 727 N N . LEU A 1 93 ? 5.192 -10.261 6.052 1.00 85.38 93 LEU A N 1
ATOM 728 C CA . LEU A 1 93 ? 5.776 -9.744 4.816 1.00 85.38 93 LEU A CA 1
ATOM 729 C C . LEU A 1 93 ? 6.368 -8.347 5.014 1.00 85.38 93 LEU A C 1
ATOM 731 O O . LEU A 1 93 ? 7.488 -8.098 4.595 1.00 85.38 93 LEU A O 1
ATOM 735 N N . LEU A 1 94 ? 5.607 -7.448 5.637 1.00 84.06 94 LEU A N 1
ATOM 736 C CA . LEU A 1 94 ? 6.004 -6.061 5.864 1.00 84.06 94 LEU A CA 1
ATOM 737 C C . LEU A 1 94 ? 6.507 -5.896 7.300 1.00 84.06 94 LEU A C 1
ATOM 739 O O . LEU A 1 94 ? 5.837 -6.319 8.244 1.00 84.06 94 LEU A O 1
ATOM 743 N N . LYS A 1 95 ? 7.642 -5.234 7.522 1.00 74.12 95 LYS A N 1
ATOM 744 C CA . LYS A 1 95 ? 8.029 -4.847 8.886 1.00 74.12 95 LYS A CA 1
ATOM 745 C C . LYS A 1 95 ? 7.094 -3.760 9.422 1.00 74.12 95 LYS A C 1
ATOM 747 O O . LYS A 1 95 ? 6.809 -2.774 8.751 1.00 74.12 95 LYS A O 1
ATOM 752 N N . SER A 1 96 ? 6.645 -3.915 10.669 1.00 60.91 96 SER A N 1
ATOM 753 C CA . SER A 1 96 ? 5.921 -2.868 11.399 1.00 60.91 96 SER A CA 1
ATOM 754 C C . SER A 1 96 ? 6.894 -1.726 11.721 1.00 60.91 96 SER A C 1
ATOM 756 O O . SER A 1 96 ? 7.550 -1.727 12.764 1.00 60.91 96 SER A O 1
ATOM 758 N N . ALA A 1 97 ? 7.061 -0.784 10.792 1.00 52.59 97 ALA A N 1
ATOM 759 C CA . ALA A 1 97 ? 7.989 0.328 10.958 1.00 52.59 97 ALA A CA 1
ATOM 760 C C . ALA A 1 97 ? 7.520 1.277 12.078 1.00 52.59 97 ALA A C 1
ATOM 762 O O . ALA A 1 97 ? 6.360 1.684 12.126 1.00 52.59 97 ALA A O 1
ATOM 763 N N . ARG A 1 98 ? 8.443 1.654 12.976 1.00 41.75 98 ARG A N 1
ATOM 764 C CA . ARG A 1 98 ? 8.244 2.700 14.006 1.00 41.75 98 ARG A CA 1
ATOM 765 C C . ARG A 1 98 ? 8.566 4.112 13.499 1.00 41.75 98 ARG A C 1
ATOM 767 O O . ARG A 1 98 ? 8.380 5.075 14.234 1.00 41.75 98 ARG A O 1
ATOM 774 N N . VAL A 1 99 ? 9.038 4.237 12.256 1.00 47.94 99 VAL A N 1
ATOM 775 C CA . VAL A 1 99 ? 9.358 5.507 11.586 1.00 47.94 99 VAL A CA 1
ATOM 776 C C . VAL A 1 99 ? 8.567 5.601 10.277 1.00 47.94 99 VAL A C 1
ATOM 778 O O . VAL A 1 99 ? 8.297 4.577 9.654 1.00 47.94 99 VAL A O 1
ATOM 781 N N . ALA A 1 100 ? 8.137 6.806 9.893 1.00 47.81 100 ALA A N 1
ATOM 782 C CA . ALA A 1 100 ? 7.333 7.059 8.695 1.00 47.81 100 ALA A CA 1
ATOM 783 C C . ALA A 1 100 ? 8.151 6.838 7.419 1.00 47.81 100 ALA A C 1
ATOM 785 O O . ALA A 1 100 ? 8.715 7.787 6.901 1.00 47.81 100 ALA A O 1
ATOM 786 N N . THR A 1 101 ? 8.217 5.592 6.943 1.00 49.50 101 THR A N 1
ATOM 787 C CA . THR A 1 101 ? 9.139 5.162 5.875 1.00 49.50 101 THR A CA 1
ATOM 788 C C . THR A 1 101 ? 8.543 5.182 4.475 1.00 49.50 101 THR A C 1
ATOM 790 O O . THR A 1 101 ? 9.263 5.151 3.481 1.00 49.50 101 THR A O 1
ATOM 793 N N . THR A 1 102 ? 7.222 5.261 4.356 1.00 53.28 102 THR A N 1
ATOM 794 C CA . THR A 1 102 ? 6.539 5.135 3.072 1.00 53.28 102 THR A CA 1
ATOM 795 C C . THR A 1 102 ? 6.438 6.492 2.369 1.00 53.28 102 THR A C 1
ATOM 797 O O . THR A 1 102 ? 5.466 7.226 2.506 1.00 53.28 102 THR A O 1
ATOM 800 N N . ALA A 1 103 ? 7.467 6.849 1.597 1.00 57.03 103 ALA A N 1
ATOM 801 C CA . ALA A 1 103 ? 7.332 7.793 0.476 1.00 57.03 103 ALA A CA 1
ATOM 802 C C . ALA A 1 103 ? 6.808 7.090 -0.797 1.00 57.03 103 ALA A C 1
ATOM 804 O O . ALA A 1 103 ? 6.244 7.736 -1.678 1.00 57.03 103 ALA A O 1
ATOM 805 N N . SER A 1 104 ? 6.954 5.761 -0.853 1.00 67.75 104 SER A N 1
ATOM 806 C CA . SER A 1 104 ? 6.540 4.877 -1.946 1.00 67.75 104 SER A CA 1
ATOM 807 C C . SER A 1 104 ? 5.279 4.087 -1.604 1.00 67.75 104 SER A C 1
ATOM 809 O O . SER A 1 104 ? 5.117 3.630 -0.473 1.00 67.75 104 SER A O 1
ATOM 811 N N . ALA A 1 105 ? 4.413 3.875 -2.594 1.00 79.25 105 ALA A N 1
ATOM 812 C CA . ALA A 1 105 ? 3.289 2.948 -2.485 1.00 79.25 105 ALA A CA 1
ATOM 813 C C . ALA A 1 105 ? 3.735 1.509 -2.745 1.00 79.25 105 ALA A C 1
ATOM 815 O O . ALA A 1 105 ? 4.445 1.256 -3.727 1.00 79.25 105 ALA A O 1
ATOM 816 N N . THR A 1 106 ? 3.272 0.583 -1.904 1.00 87.81 106 THR A N 1
ATOM 817 C CA . THR A 1 106 ? 3.553 -0.849 -2.055 1.00 87.81 106 THR A CA 1
ATOM 818 C C . THR A 1 106 ? 2.287 -1.583 -2.458 1.00 87.81 106 THR A C 1
ATOM 820 O O . THR A 1 106 ? 1.300 -1.565 -1.732 1.00 87.81 106 THR A O 1
ATOM 823 N N . TYR A 1 107 ? 2.323 -2.238 -3.608 1.00 91.38 107 TYR A N 1
ATOM 824 C CA . TYR A 1 107 ? 1.245 -3.052 -4.149 1.00 91.38 107 TYR A CA 1
ATOM 825 C C . TYR A 1 107 ? 1.574 -4.511 -3.880 1.00 91.38 107 TYR A C 1
ATOM 827 O O . TYR A 1 107 ? 2.680 -4.952 -4.175 1.00 91.38 107 TYR A O 1
ATOM 835 N N . ILE A 1 108 ? 0.639 -5.255 -3.305 1.00 93.31 108 ILE A N 1
ATOM 836 C CA . ILE A 1 108 ? 0.804 -6.668 -2.984 1.00 93.31 108 ILE A CA 1
ATOM 837 C C . ILE A 1 108 ? -0.291 -7.432 -3.712 1.00 93.31 108 ILE A C 1
ATOM 839 O O . ILE A 1 108 ? -1.463 -7.357 -3.340 1.00 93.31 108 ILE A O 1
ATOM 843 N N . SER A 1 109 ? 0.114 -8.182 -4.729 1.00 93.12 109 SER A N 1
ATOM 844 C CA . SER A 1 109 ? -0.781 -8.920 -5.618 1.00 93.12 109 SER A CA 1
ATOM 845 C C . SER A 1 109 ? -0.416 -10.397 -5.643 1.00 93.12 109 SER A C 1
ATOM 847 O O . SER A 1 109 ? 0.667 -10.805 -5.218 1.00 93.12 109 SER A O 1
ATOM 849 N N . TYR A 1 110 ? -1.320 -11.225 -6.157 1.00 92.75 110 TYR A N 1
ATOM 850 C CA . TYR A 1 110 ? -1.021 -12.637 -6.350 1.00 92.75 110 TYR A CA 1
ATOM 851 C C . TYR A 1 110 ? 0.065 -12.847 -7.412 1.00 92.75 110 TYR A C 1
ATOM 853 O O . TYR A 1 110 ? 0.033 -12.245 -8.485 1.00 92.75 110 TYR A O 1
ATOM 861 N N . GLY A 1 111 ? 0.980 -13.775 -7.149 1.00 91.50 111 GLY A N 1
ATOM 862 C CA . GLY A 1 111 ? 1.806 -14.385 -8.185 1.00 91.50 111 GLY A CA 1
ATOM 863 C C . GLY A 1 111 ? 2.208 -15.804 -7.817 1.00 91.50 111 GLY A C 1
ATOM 864 O O . GLY A 1 111 ? 2.159 -16.198 -6.658 1.00 91.50 111 GLY A O 1
ATOM 865 N N . ASN A 1 112 ? 2.625 -16.587 -8.810 1.00 90.81 112 ASN A N 1
ATOM 866 C CA . ASN A 1 112 ? 2.987 -17.995 -8.603 1.00 90.81 112 ASN A CA 1
ATOM 867 C C . ASN A 1 112 ? 4.254 -18.182 -7.751 1.00 90.81 112 ASN A C 1
ATOM 869 O O . ASN A 1 112 ? 4.489 -19.268 -7.231 1.00 90.81 112 ASN A O 1
ATOM 873 N N . GLN A 1 113 ? 5.060 -17.131 -7.615 1.00 92.44 113 GLN A N 1
ATOM 874 C CA . GLN A 1 113 ? 6.300 -17.107 -6.848 1.00 92.44 113 GLN A CA 1
ATOM 875 C C . GLN A 1 113 ? 6.477 -15.740 -6.189 1.00 92.44 113 GLN A C 1
ATOM 877 O O . GLN A 1 113 ? 5.964 -14.738 -6.697 1.00 92.44 113 GLN A O 1
ATOM 882 N N . LEU A 1 114 ? 7.226 -15.703 -5.084 1.00 93.62 114 LEU A N 1
ATOM 883 C CA . LEU A 1 114 ? 7.573 -14.452 -4.422 1.00 93.62 114 LEU A CA 1
ATOM 884 C C . LEU A 1 114 ? 8.504 -13.635 -5.326 1.00 93.62 114 LEU A C 1
ATOM 886 O O . LEU A 1 114 ? 9.585 -14.089 -5.708 1.00 93.62 114 LEU A O 1
ATOM 890 N N . SER A 1 115 ? 8.087 -12.422 -5.675 1.00 95.00 115 SER A N 1
ATOM 891 C CA . SER A 1 115 ? 8.930 -11.478 -6.408 1.00 95.00 115 SER A CA 1
ATOM 892 C C . SER A 1 115 ? 8.649 -10.045 -5.978 1.00 95.00 115 SER A C 1
ATOM 894 O O . SER A 1 115 ? 7.545 -9.732 -5.539 1.00 95.00 115 SER A O 1
ATOM 896 N N . ILE A 1 116 ? 9.648 -9.181 -6.110 1.00 94.69 116 ILE A N 1
ATOM 897 C CA . ILE A 1 116 ? 9.531 -7.742 -5.880 1.00 94.69 116 ILE A CA 1
ATOM 898 C C . ILE A 1 116 ? 10.004 -7.009 -7.127 1.00 94.69 116 ILE A C 1
ATOM 900 O O . ILE A 1 116 ? 11.021 -7.356 -7.723 1.00 94.69 116 ILE A O 1
ATOM 904 N N . LYS A 1 117 ? 9.274 -5.979 -7.523 1.00 94.88 117 LYS A N 1
ATOM 905 C CA . LYS A 1 117 ? 9.623 -5.070 -8.604 1.00 94.88 117 LYS A CA 1
ATOM 906 C C . LYS A 1 117 ? 9.629 -3.657 -8.042 1.00 94.88 117 LYS A C 1
ATOM 908 O O . LYS A 1 117 ? 8.595 -3.146 -7.624 1.00 94.88 117 LYS A O 1
ATOM 913 N N . ALA A 1 118 ? 10.802 -3.038 -8.022 1.00 92.56 118 ALA A N 1
ATOM 914 C CA . ALA A 1 118 ? 10.973 -1.654 -7.612 1.00 92.56 118 ALA A CA 1
ATOM 915 C C . ALA A 1 118 ? 11.083 -0.773 -8.860 1.00 92.56 118 ALA A C 1
ATOM 917 O O . ALA A 1 118 ? 11.924 -1.009 -9.730 1.00 92.56 118 ALA A O 1
ATOM 918 N N . THR A 1 119 ? 10.217 0.234 -8.946 1.00 91.88 119 THR A N 1
ATOM 919 C CA . THR A 1 119 ? 10.321 1.316 -9.929 1.00 91.88 119 THR A CA 1
ATOM 920 C C . THR A 1 119 ? 10.917 2.526 -9.229 1.00 91.88 119 THR A C 1
ATOM 922 O O . THR A 1 119 ? 10.327 3.023 -8.269 1.00 91.88 119 THR A O 1
ATOM 925 N N . PHE A 1 120 ? 12.067 2.996 -9.695 1.00 89.94 120 PHE A N 1
ATOM 926 C CA . PHE A 1 120 ? 12.810 4.115 -9.118 1.00 89.94 120 PHE A CA 1
ATOM 927 C C . PHE A 1 120 ? 12.379 5.459 -9.729 1.00 89.94 120 PHE A C 1
ATOM 929 O O . PHE A 1 120 ? 11.652 5.512 -10.726 1.00 89.94 120 PHE A O 1
ATOM 936 N N . LEU A 1 121 ? 12.785 6.572 -9.109 1.00 87.06 121 LEU A N 1
ATOM 937 C CA . LEU A 1 121 ? 12.447 7.928 -9.573 1.00 87.06 121 LEU A CA 1
ATOM 938 C C . LEU A 1 121 ? 13.053 8.281 -10.943 1.00 87.06 121 LEU A C 1
ATOM 940 O O . LEU A 1 121 ? 12.479 9.088 -11.673 1.00 87.06 121 LEU A O 1
ATOM 944 N N . ASP A 1 122 ? 14.167 7.649 -11.311 1.00 88.56 122 ASP A N 1
ATOM 945 C CA . ASP A 1 122 ? 14.789 7.722 -12.642 1.00 88.56 122 ASP A CA 1
ATOM 946 C C . ASP A 1 122 ? 14.029 6.899 -13.709 1.00 88.56 122 ASP A C 1
ATOM 948 O O . ASP A 1 122 ? 14.405 6.889 -14.880 1.00 88.56 122 ASP A O 1
ATOM 952 N N . ASN A 1 123 ? 12.907 6.274 -13.326 1.00 88.19 123 ASN A N 1
ATOM 953 C CA . ASN A 1 123 ? 12.111 5.322 -14.103 1.00 88.19 123 ASN A CA 1
ATOM 954 C C . ASN A 1 123 ? 12.834 4.007 -14.424 1.00 88.19 123 ASN A C 1
ATOM 956 O O . ASN A 1 123 ? 12.315 3.210 -15.212 1.00 88.19 123 ASN A O 1
ATOM 960 N N . GLU A 1 124 ? 13.986 3.739 -13.804 1.00 92.12 124 GLU A N 1
ATOM 961 C CA . GLU A 1 124 ? 14.568 2.408 -13.842 1.00 92.12 124 GLU A CA 1
ATOM 962 C C . GLU A 1 124 ? 13.644 1.437 -13.105 1.00 92.12 124 GLU A C 1
ATOM 964 O O . GLU A 1 124 ? 13.091 1.730 -12.041 1.00 92.12 124 GLU A O 1
ATOM 969 N N . CYS A 1 125 ? 13.448 0.265 -13.699 1.00 93.19 125 CYS A N 1
ATOM 970 C CA . CYS A 1 125 ? 12.586 -0.757 -13.148 1.00 93.19 125 CYS A CA 1
ATOM 971 C C . CYS A 1 125 ? 13.366 -2.052 -12.978 1.00 93.19 125 CYS A C 1
ATOM 973 O O . CYS A 1 125 ? 13.780 -2.671 -13.959 1.00 93.19 125 CYS A O 1
ATOM 975 N N . ILE A 1 126 ? 13.508 -2.491 -11.731 1.00 93.94 126 ILE A N 1
ATOM 976 C CA . ILE A 1 126 ? 14.300 -3.668 -11.390 1.00 93.94 126 ILE A CA 1
ATOM 977 C C . ILE A 1 126 ? 13.405 -4.679 -10.686 1.00 93.94 126 ILE A C 1
ATOM 979 O O . ILE A 1 126 ? 12.766 -4.373 -9.681 1.00 93.94 126 ILE A O 1
ATOM 983 N N . GLN A 1 127 ? 13.365 -5.892 -11.231 1.00 94.38 127 GLN A N 1
ATOM 984 C CA . GLN A 1 127 ? 12.669 -7.024 -10.635 1.00 94.38 127 GLN A CA 1
ATOM 985 C C . GLN A 1 127 ? 13.672 -7.977 -9.989 1.00 94.38 127 GLN A C 1
ATOM 987 O O . GLN A 1 127 ? 14.711 -8.284 -10.575 1.00 94.38 127 GLN A O 1
ATOM 992 N N . ALA A 1 128 ? 13.321 -8.465 -8.806 1.00 93.56 128 ALA A N 1
ATOM 993 C CA . ALA A 1 128 ? 14.020 -9.508 -8.085 1.00 93.56 128 ALA A CA 1
ATOM 994 C C . ALA A 1 128 ? 13.069 -10.667 -7.759 1.00 93.56 128 ALA A C 1
ATOM 996 O O . ALA A 1 128 ? 11.876 -10.482 -7.506 1.00 93.56 128 ALA A O 1
ATOM 997 N N . THR A 1 129 ? 13.619 -11.874 -7.771 1.00 93.38 129 THR A N 1
ATOM 998 C CA . THR A 1 129 ? 12.948 -13.138 -7.420 1.00 93.38 129 THR A CA 1
ATOM 999 C C . THR A 1 129 ? 13.823 -13.884 -6.422 1.00 93.38 129 THR A C 1
ATOM 1001 O O . THR A 1 129 ? 14.976 -13.510 -6.231 1.00 93.38 129 THR A O 1
ATOM 1004 N N . GLU A 1 130 ? 13.327 -14.968 -5.828 1.00 89.62 130 GLU A N 1
ATOM 1005 C CA . GLU A 1 130 ? 14.150 -15.825 -4.959 1.00 89.62 130 GLU A CA 1
ATOM 1006 C C . GLU A 1 130 ? 15.433 -16.331 -5.641 1.00 89.62 130 GLU A C 1
ATOM 1008 O O . GLU A 1 130 ? 16.448 -16.502 -4.977 1.00 89.62 130 GLU A O 1
ATOM 1013 N N . SER A 1 131 ? 15.407 -16.520 -6.964 1.00 88.69 131 SER A N 1
ATOM 1014 C CA . SER A 1 131 ? 16.557 -16.981 -7.755 1.00 88.69 131 SER A CA 1
ATOM 1015 C C . SER A 1 131 ? 17.477 -15.875 -8.281 1.00 88.69 131 SER A C 1
ATOM 1017 O O . SER A 1 131 ? 18.507 -16.178 -8.877 1.00 88.69 131 SER A O 1
ATOM 1019 N N . ASN A 1 132 ? 17.082 -14.606 -8.171 1.00 89.94 132 ASN A N 1
ATOM 1020 C CA . ASN A 1 132 ? 17.838 -13.493 -8.741 1.00 89.94 132 ASN A CA 1
ATOM 1021 C C . ASN A 1 132 ? 17.531 -12.214 -7.969 1.00 89.94 132 ASN A C 1
ATOM 1023 O O . ASN A 1 132 ? 16.524 -11.552 -8.245 1.00 89.94 132 ASN A O 1
ATOM 1027 N N . THR A 1 133 ? 18.396 -11.874 -7.016 1.00 90.75 133 THR A N 1
ATOM 1028 C CA . THR A 1 133 ? 18.282 -10.642 -6.227 1.00 90.75 133 THR A CA 1
ATOM 1029 C C . THR A 1 133 ? 19.405 -9.644 -6.512 1.00 90.75 133 THR A C 1
ATOM 1031 O O . THR A 1 133 ? 19.258 -8.458 -6.205 1.00 90.75 133 THR A O 1
ATOM 1034 N N . LEU A 1 134 ? 20.466 -10.082 -7.201 1.00 88.88 134 LEU A N 1
ATOM 1035 C CA . LEU A 1 134 ? 21.702 -9.334 -7.430 1.00 88.88 134 LEU A CA 1
ATOM 1036 C C . LEU A 1 134 ? 21.500 -7.915 -7.988 1.00 88.88 134 LEU A C 1
ATOM 1038 O O . LEU A 1 134 ? 22.055 -6.958 -7.449 1.00 88.88 134 LEU A O 1
ATOM 1042 N N . LYS A 1 135 ? 20.698 -7.758 -9.051 1.00 90.12 135 LYS A N 1
ATOM 1043 C CA . LYS A 1 135 ? 20.493 -6.447 -9.698 1.00 90.12 135 LYS A CA 1
ATOM 1044 C C . LYS A 1 135 ? 19.857 -5.433 -8.751 1.00 90.12 135 LYS A C 1
ATOM 1046 O O . LYS A 1 135 ? 20.286 -4.286 -8.688 1.00 90.12 135 LYS A O 1
ATOM 1051 N N . LEU A 1 136 ? 18.832 -5.864 -8.013 1.00 89.44 136 LEU A N 1
ATOM 1052 C CA . LEU A 1 136 ? 18.140 -4.985 -7.077 1.00 89.44 136 LEU A CA 1
ATOM 1053 C C . LEU A 1 136 ? 19.028 -4.682 -5.871 1.00 89.44 136 LEU A C 1
ATOM 1055 O O . LEU A 1 136 ? 19.100 -3.527 -5.465 1.00 89.44 136 LEU A O 1
ATOM 1059 N N . SER A 1 137 ? 19.756 -5.676 -5.348 1.00 88.88 137 SER A N 1
ATOM 1060 C CA . SER A 1 137 ? 20.717 -5.427 -4.271 1.00 88.88 137 SER A CA 1
ATOM 1061 C C . SER A 1 137 ? 21.791 -4.426 -4.690 1.00 88.88 137 SER A C 1
ATOM 1063 O O . SER A 1 137 ? 22.046 -3.505 -3.931 1.00 88.88 137 SER A O 1
ATOM 1065 N N . GLN A 1 138 ? 22.339 -4.528 -5.909 1.00 88.88 138 GLN A N 1
ATOM 1066 C CA . GLN A 1 138 ? 23.349 -3.596 -6.428 1.00 88.88 138 GLN A CA 1
ATOM 1067 C C . GLN A 1 138 ? 22.824 -2.160 -6.508 1.00 88.88 138 GLN A C 1
ATOM 1069 O O . GLN A 1 138 ? 23.470 -1.250 -5.995 1.00 88.88 138 GLN A O 1
ATOM 1074 N N . LYS A 1 139 ? 21.624 -1.958 -7.069 1.00 89.19 139 LYS A N 1
ATOM 1075 C CA . LYS A 1 139 ? 21.002 -0.626 -7.119 1.00 89.19 139 LYS A CA 1
ATOM 1076 C C . LYS A 1 139 ? 20.775 -0.050 -5.720 1.00 89.19 139 LYS A C 1
ATOM 1078 O O . LYS A 1 139 ? 20.981 1.138 -5.497 1.00 89.19 139 LYS A O 1
ATOM 1083 N N . ILE A 1 140 ? 20.371 -0.878 -4.755 1.00 87.50 140 ILE A N 1
ATOM 1084 C CA . ILE A 1 140 ? 20.209 -0.426 -3.368 1.00 87.50 140 ILE A CA 1
ATOM 1085 C C . ILE A 1 140 ? 21.574 -0.113 -2.736 1.00 87.50 140 ILE A C 1
ATOM 1087 O O . ILE A 1 140 ? 21.669 0.869 -2.005 1.00 87.50 140 ILE A O 1
ATOM 1091 N N . SER A 1 141 ? 22.634 -0.869 -3.039 1.00 86.94 141 SER A N 1
ATOM 1092 C CA . SER A 1 141 ? 24.001 -0.593 -2.570 1.00 86.94 141 SER A CA 1
ATOM 1093 C C . SER A 1 141 ? 24.533 0.766 -3.035 1.00 86.94 141 SER A C 1
ATOM 1095 O O . SER A 1 141 ? 25.259 1.416 -2.285 1.00 86.94 141 SER A O 1
ATOM 1097 N N . GLU A 1 142 ? 24.165 1.210 -4.242 1.00 87.56 142 GLU A N 1
ATOM 1098 C CA . GLU A 1 142 ? 24.504 2.548 -4.758 1.00 87.56 142 GLU A CA 1
ATOM 1099 C C . GLU A 1 142 ? 23.853 3.667 -3.932 1.00 87.56 142 GLU A C 1
ATOM 1101 O O . GLU A 1 142 ? 24.439 4.735 -3.763 1.00 87.56 142 GLU A O 1
ATOM 1106 N N . ILE A 1 143 ? 22.654 3.417 -3.398 1.00 85.75 143 ILE A N 1
ATOM 1107 C CA . ILE A 1 143 ? 21.911 4.366 -2.559 1.00 85.75 143 ILE A CA 1
ATOM 1108 C C . ILE A 1 143 ? 22.403 4.301 -1.108 1.00 85.75 143 ILE A C 1
ATOM 1110 O O . ILE A 1 143 ? 22.554 5.329 -0.450 1.00 85.75 143 ILE A O 1
ATOM 1114 N N . LYS A 1 144 ? 22.654 3.088 -0.603 1.00 82.69 144 LYS A N 1
ATOM 1115 C CA . LYS A 1 144 ? 23.013 2.816 0.786 1.00 82.69 144 LYS A CA 1
ATOM 1116 C C . LYS A 1 144 ? 24.221 1.885 0.864 1.00 82.69 144 LYS A C 1
ATOM 1118 O O . LYS A 1 144 ? 24.107 0.672 0.689 1.00 82.69 144 LYS A O 1
ATOM 1123 N N . ALA A 1 145 ? 25.365 2.453 1.242 1.00 66.44 145 ALA A N 1
ATOM 1124 C CA . ALA A 1 145 ? 26.700 1.843 1.174 1.00 66.44 145 ALA A CA 1
ATOM 1125 C C . ALA A 1 145 ? 26.963 0.609 2.080 1.00 66.44 145 ALA A C 1
ATOM 1127 O O . ALA A 1 145 ? 28.109 0.195 2.228 1.00 66.44 145 ALA A O 1
ATOM 1128 N N . ASN A 1 146 ? 25.938 -0.011 2.672 1.00 67.25 146 ASN A N 1
ATOM 1129 C CA . ASN A 1 146 ? 26.082 -1.112 3.638 1.00 67.25 146 ASN A CA 1
ATOM 1130 C C . ASN A 1 146 ? 25.634 -2.485 3.111 1.00 67.25 146 ASN A C 1
ATOM 1132 O O . ASN A 1 146 ? 25.566 -3.442 3.881 1.00 67.25 146 ASN A O 1
ATOM 1136 N N . ILE A 1 147 ? 25.323 -2.606 1.820 1.00 67.44 147 ILE A N 1
ATOM 1137 C CA . ILE A 1 147 ? 24.945 -3.881 1.202 1.00 67.44 147 ILE A CA 1
ATOM 1138 C C . ILE A 1 147 ? 26.081 -4.297 0.272 1.00 67.44 147 ILE A C 1
ATOM 1140 O O . ILE A 1 147 ? 26.247 -3.738 -0.807 1.00 67.44 147 ILE A O 1
ATOM 1144 N N . LEU A 1 148 ? 26.905 -5.248 0.707 1.00 56.19 148 LEU A N 1
ATOM 1145 C CA . LEU A 1 148 ? 28.100 -5.679 -0.031 1.00 56.19 148 LEU A CA 1
ATOM 1146 C C . LEU A 1 148 ? 27.908 -7.016 -0.768 1.00 56.19 148 LEU A C 1
ATOM 1148 O O . LEU A 1 148 ? 28.841 -7.498 -1.405 1.00 56.19 148 LEU A O 1
ATOM 1152 N N . GLN A 1 149 ? 26.721 -7.625 -0.689 1.00 70.31 149 GLN A N 1
ATOM 1153 C CA . GLN A 1 149 ? 26.458 -8.958 -1.237 1.00 70.31 149 GLN A CA 1
ATOM 1154 C C . GLN A 1 149 ? 24.983 -9.178 -1.591 1.00 70.31 149 GLN A C 1
ATOM 1156 O O . GLN A 1 149 ? 24.110 -8.409 -1.183 1.00 70.31 149 GLN A O 1
ATOM 1161 N N . GLU A 1 150 ? 24.728 -10.260 -2.329 1.00 77.00 150 GLU A N 1
ATOM 1162 C CA . GLU A 1 150 ? 23.384 -10.758 -2.600 1.00 77.00 150 GLU A CA 1
ATOM 1163 C C . GLU A 1 150 ? 22.671 -11.071 -1.277 1.00 77.00 150 GLU A C 1
ATOM 1165 O O . GLU A 1 150 ? 23.205 -11.766 -0.410 1.00 77.00 150 GLU A O 1
ATOM 1170 N N . ILE A 1 151 ? 21.473 -10.516 -1.110 1.00 84.50 151 ILE A N 1
ATOM 1171 C CA . ILE A 1 151 ? 20.646 -10.710 0.080 1.00 84.50 151 ILE A CA 1
ATOM 1172 C C . ILE A 1 151 ? 19.344 -11.431 -0.285 1.00 84.50 151 ILE A C 1
ATOM 1174 O O . ILE A 1 151 ? 18.858 -11.292 -1.416 1.00 84.50 151 ILE A O 1
ATOM 1178 N N . PRO A 1 152 ? 18.765 -12.202 0.653 1.00 89.25 152 PRO A N 1
ATOM 1179 C CA . PRO A 1 152 ? 17.475 -12.849 0.460 1.00 89.25 152 PRO A CA 1
ATOM 1180 C C . PRO A 1 152 ? 16.382 -11.859 0.047 1.00 89.25 152 PRO A C 1
ATOM 1182 O O . PRO A 1 152 ? 16.341 -10.717 0.507 1.00 89.25 152 PRO A O 1
ATOM 1185 N N . ILE A 1 153 ? 15.426 -12.319 -0.764 1.00 89.75 153 ILE A N 1
ATOM 1186 C CA . ILE A 1 153 ? 14.337 -11.463 -1.258 1.00 89.75 153 ILE A CA 1
ATOM 1187 C C . ILE A 1 153 ? 13.507 -10.823 -0.134 1.00 89.75 153 ILE A C 1
ATOM 1189 O O . ILE A 1 153 ? 13.037 -9.700 -0.281 1.00 89.75 153 ILE A O 1
ATOM 1193 N N . LYS A 1 154 ? 13.351 -11.505 1.006 1.00 88.12 154 LYS A N 1
ATOM 1194 C CA . LYS A 1 154 ? 12.634 -10.962 2.168 1.00 88.12 154 LYS A CA 1
ATOM 1195 C C . LYS A 1 154 ? 13.356 -9.756 2.767 1.00 88.12 154 LYS A C 1
ATOM 1197 O O . LYS A 1 154 ? 12.709 -8.763 3.077 1.00 88.12 154 LYS A O 1
ATOM 1202 N N . ASP A 1 155 ? 14.683 -9.813 2.845 1.00 87.44 155 ASP A N 1
ATOM 1203 C CA . ASP A 1 155 ? 15.491 -8.698 3.339 1.00 87.44 155 ASP A CA 1
ATOM 1204 C C . ASP A 1 155 ? 15.473 -7.522 2.353 1.00 87.44 155 ASP A C 1
ATOM 1206 O O . ASP A 1 155 ? 15.451 -6.366 2.773 1.00 87.44 155 ASP A O 1
ATOM 1210 N N . LEU A 1 156 ? 15.406 -7.797 1.043 1.00 87.62 156 LEU A N 1
ATOM 1211 C CA . LEU A 1 156 ? 15.179 -6.758 0.034 1.00 87.62 156 LEU A CA 1
ATOM 1212 C C . LEU A 1 156 ? 13.825 -6.079 0.199 1.00 87.62 156 LEU A C 1
ATOM 1214 O O . LEU A 1 156 ? 13.766 -4.854 0.182 1.00 87.62 156 LEU A O 1
ATOM 1218 N N . ILE A 1 157 ? 12.750 -6.856 0.355 1.00 88.31 157 ILE A N 1
ATOM 1219 C CA . ILE A 1 157 ? 11.410 -6.310 0.595 1.00 88.31 157 ILE A CA 1
ATOM 1220 C C . ILE A 1 157 ? 11.458 -5.396 1.818 1.00 88.31 157 ILE A C 1
ATOM 1222 O O . ILE A 1 157 ? 11.088 -4.231 1.717 1.00 88.31 157 ILE A O 1
ATOM 1226 N N . ASP A 1 158 ? 12.026 -5.881 2.921 1.00 85.31 158 ASP A N 1
ATOM 1227 C CA . ASP A 1 158 ? 12.159 -5.113 4.153 1.00 85.31 158 ASP A CA 1
ATOM 1228 C C . ASP A 1 158 ? 12.918 -3.795 3.964 1.00 85.31 158 ASP A C 1
ATOM 1230 O O . ASP A 1 158 ? 12.487 -2.766 4.487 1.00 85.31 158 ASP A O 1
ATOM 1234 N N . LEU A 1 159 ? 14.035 -3.810 3.232 1.00 84.44 159 LEU A N 1
ATOM 1235 C CA . LEU A 1 159 ? 14.827 -2.613 2.952 1.00 84.44 159 LEU A CA 1
ATOM 1236 C C . LEU A 1 159 ? 14.051 -1.613 2.096 1.00 84.44 159 LEU A C 1
ATOM 1238 O O . LEU A 1 159 ? 13.980 -0.439 2.437 1.00 84.44 159 LEU A O 1
ATOM 1242 N N . VAL A 1 160 ? 13.439 -2.062 1.003 1.00 83.62 160 VAL A N 1
ATOM 1243 C CA . VAL A 1 160 ? 12.765 -1.161 0.060 1.00 83.62 160 VAL A CA 1
ATOM 1244 C C . VAL A 1 160 ? 11.475 -0.583 0.665 1.00 83.62 160 VAL A C 1
ATOM 1246 O O . VAL A 1 160 ? 11.126 0.558 0.365 1.00 83.62 160 VAL A O 1
ATOM 1249 N N . THR A 1 161 ? 10.781 -1.313 1.548 1.00 80.06 161 THR A N 1
ATOM 1250 C CA . THR A 1 161 ? 9.534 -0.837 2.181 1.00 80.06 161 THR A CA 1
ATOM 1251 C C . THR A 1 161 ? 9.751 -0.073 3.490 1.00 80.06 161 THR A C 1
ATOM 1253 O O . THR A 1 161 ? 8.906 0.738 3.877 1.00 80.06 161 THR A O 1
ATOM 1256 N N . SER A 1 162 ? 10.846 -0.340 4.208 1.00 78.25 162 SER A N 1
ATOM 1257 C CA . SER A 1 162 ? 11.034 0.134 5.592 1.00 78.25 162 SER A CA 1
ATOM 1258 C C . SER A 1 162 ? 12.257 1.025 5.786 1.00 78.25 162 SER A C 1
ATOM 1260 O O . SER A 1 162 ? 12.418 1.585 6.867 1.00 78.25 162 SER A O 1
ATOM 1262 N N . ASP A 1 163 ? 13.133 1.162 4.791 1.00 80.19 163 ASP A N 1
ATOM 1263 C CA . ASP A 1 163 ? 14.288 2.051 4.872 1.00 80.19 163 ASP A CA 1
ATOM 1264 C C . ASP A 1 163 ? 13.994 3.402 4.216 1.00 80.19 163 ASP A C 1
ATOM 1266 O O . ASP A 1 163 ? 13.675 3.473 3.031 1.00 80.19 163 ASP A O 1
ATOM 1270 N N . GLN A 1 164 ? 14.121 4.491 4.977 1.00 76.31 164 GLN A N 1
ATOM 1271 C CA . GLN A 1 164 ? 13.810 5.834 4.483 1.00 76.31 164 GLN A CA 1
ATOM 1272 C C . GLN A 1 164 ? 14.726 6.276 3.335 1.00 76.31 164 GLN A C 1
ATOM 1274 O O . GLN A 1 164 ? 14.263 6.938 2.406 1.00 76.31 164 GLN A O 1
ATOM 1279 N N . GLU A 1 165 ? 16.023 5.962 3.405 1.00 80.69 165 GLU A N 1
ATOM 1280 C CA . GLU A 1 165 ? 16.996 6.416 2.406 1.00 80.69 165 GLU A CA 1
ATOM 1281 C C . GLU A 1 165 ? 16.690 5.769 1.057 1.00 80.69 165 GLU A C 1
ATOM 1283 O O . GLU A 1 165 ? 16.656 6.448 0.030 1.00 80.69 165 GLU A O 1
ATOM 1288 N N . VAL A 1 166 ? 16.369 4.474 1.077 1.00 82.94 166 VAL A N 1
ATOM 1289 C CA . VAL A 1 166 ? 15.972 3.722 -0.116 1.00 82.94 166 VAL A CA 1
ATOM 1290 C C . VAL A 1 166 ? 14.600 4.176 -0.612 1.00 82.94 166 VAL A C 1
ATOM 1292 O O . VAL A 1 166 ? 14.454 4.502 -1.789 1.00 82.94 166 VAL A O 1
ATOM 1295 N N . ALA A 1 167 ? 13.605 4.279 0.274 1.00 78.50 167 ALA A N 1
ATOM 1296 C CA . ALA A 1 167 ? 12.235 4.640 -0.089 1.00 78.50 167 ALA A CA 1
ATOM 1297 C C . ALA A 1 167 ? 12.116 6.028 -0.740 1.00 78.50 167 ALA A C 1
ATOM 1299 O O . ALA A 1 167 ? 11.221 6.235 -1.559 1.00 78.50 167 ALA A O 1
ATOM 1300 N N . ASN A 1 168 ? 13.023 6.960 -0.425 1.00 80.50 168 ASN A N 1
ATOM 1301 C CA . ASN A 1 168 ? 13.092 8.281 -1.060 1.00 80.50 168 ASN A CA 1
ATOM 1302 C C . ASN A 1 168 ? 13.486 8.235 -2.546 1.00 80.50 168 ASN A C 1
ATOM 1304 O O . ASN A 1 168 ? 13.234 9.199 -3.262 1.00 80.50 168 ASN A O 1
ATOM 1308 N N . HIS A 1 169 ? 14.108 7.148 -3.006 1.00 85.50 169 HIS A N 1
ATOM 1309 C CA . HIS A 1 169 ? 14.534 6.958 -4.398 1.00 85.50 169 HIS A CA 1
ATOM 1310 C C . HIS A 1 169 ? 13.596 6.036 -5.179 1.00 85.50 169 HIS A C 1
ATOM 1312 O O . HIS A 1 169 ? 13.718 5.895 -6.399 1.00 85.50 169 HIS A O 1
ATOM 1318 N N . VAL A 1 170 ? 12.651 5.412 -4.482 1.00 84.75 170 VAL A N 1
ATOM 1319 C CA . VAL A 1 170 ? 11.666 4.507 -5.054 1.00 84.75 170 VAL A CA 1
ATOM 1320 C C . VAL A 1 170 ? 10.383 5.296 -5.312 1.00 84.75 170 VAL A C 1
ATOM 1322 O O . VAL A 1 170 ? 10.016 6.209 -4.577 1.00 84.75 170 VAL A O 1
ATOM 1325 N N . LYS A 1 171 ? 9.723 4.984 -6.423 1.00 84.00 171 LYS A N 1
ATOM 1326 C CA . LYS A 1 171 ? 8.433 5.554 -6.822 1.00 84.00 171 LYS A CA 1
ATOM 1327 C C . LYS A 1 171 ? 7.290 4.597 -6.496 1.00 84.00 171 LYS A C 1
ATOM 1329 O O . LYS A 1 171 ? 6.224 5.019 -6.054 1.00 84.00 171 LYS A O 1
ATOM 1334 N N . ARG A 1 172 ? 7.496 3.308 -6.775 1.00 87.50 172 ARG A N 1
ATOM 1335 C CA . ARG A 1 172 ? 6.489 2.250 -6.645 1.00 87.50 172 ARG A CA 1
ATOM 1336 C C . ARG A 1 172 ? 7.163 0.915 -6.374 1.00 87.50 172 ARG A C 1
ATOM 1338 O O . ARG A 1 172 ? 8.193 0.612 -6.975 1.00 87.50 172 ARG A O 1
ATOM 1345 N N . ILE A 1 173 ? 6.537 0.121 -5.517 1.00 90.81 173 ILE A N 1
ATOM 1346 C CA . ILE A 1 173 ? 6.947 -1.244 -5.209 1.00 90.81 173 ILE A CA 1
ATOM 1347 C C . ILE A 1 173 ? 5.784 -2.163 -5.566 1.00 90.81 173 ILE A C 1
ATOM 1349 O O . ILE A 1 173 ? 4.677 -1.959 -5.081 1.00 90.81 173 ILE A O 1
ATOM 1353 N N . ASP A 1 174 ? 6.028 -3.171 -6.394 1.00 92.75 174 ASP A N 1
ATOM 1354 C CA . ASP A 1 174 ? 5.074 -4.236 -6.693 1.00 92.75 174 ASP A CA 1
ATOM 1355 C C . ASP A 1 174 ? 5.622 -5.556 -6.143 1.00 92.75 174 ASP A C 1
ATOM 1357 O O . ASP A 1 174 ? 6.694 -6.009 -6.542 1.00 92.75 174 ASP A O 1
ATOM 1361 N N . ILE A 1 175 ? 4.900 -6.174 -5.217 1.00 93.75 175 ILE A N 1
ATOM 1362 C CA . ILE A 1 175 ? 5.217 -7.467 -4.621 1.00 93.75 175 ILE A CA 1
ATOM 1363 C C . ILE A 1 175 ? 4.212 -8.480 -5.157 1.00 93.75 175 ILE A C 1
ATOM 1365 O O . ILE A 1 175 ? 3.004 -8.323 -4.987 1.00 93.75 175 ILE A O 1
ATOM 1369 N N . LEU A 1 176 ? 4.714 -9.544 -5.776 1.00 93.88 176 LEU A N 1
ATOM 1370 C CA . LEU A 1 176 ? 3.910 -10.713 -6.105 1.00 93.88 176 LEU A CA 1
ATOM 1371 C C . LEU A 1 176 ? 4.119 -11.765 -5.026 1.00 93.88 176 LEU A C 1
ATOM 1373 O O . LEU A 1 176 ? 5.257 -12.146 -4.759 1.00 93.88 176 LEU A O 1
ATOM 1377 N N . LEU A 1 177 ? 3.033 -12.223 -4.413 1.00 92.69 177 LEU A N 1
ATOM 1378 C CA . LEU A 1 177 ? 3.050 -13.170 -3.303 1.00 92.69 177 LEU A CA 1
ATOM 1379 C C . LEU A 1 177 ? 2.210 -14.411 -3.656 1.00 92.69 177 LEU A C 1
ATOM 1381 O O . LEU A 1 177 ? 1.056 -14.257 -4.070 1.00 92.69 177 LEU A O 1
ATOM 1385 N N . PRO A 1 178 ? 2.722 -15.641 -3.444 1.00 91.88 178 PRO A N 1
ATOM 1386 C CA . PRO A 1 178 ? 1.954 -16.870 -3.635 1.00 91.88 178 PRO A CA 1
ATOM 1387 C C . PRO A 1 178 ? 0.980 -17.122 -2.473 1.00 91.88 178 PRO A C 1
ATOM 1389 O O . PRO A 1 178 ? 1.045 -18.145 -1.798 1.00 91.88 178 PRO A O 1
ATOM 1392 N N . GLU A 1 179 ? 0.051 -16.190 -2.240 1.00 89.06 179 GLU A N 1
ATOM 1393 C CA . GLU A 1 179 ? -0.977 -16.276 -1.196 1.00 89.06 179 GLU A CA 1
ATOM 1394 C C . GLU A 1 179 ? -2.370 -16.442 -1.815 1.00 89.06 179 GLU A C 1
ATOM 1396 O O . GLU A 1 179 ? -2.823 -15.621 -2.612 1.00 89.06 179 GLU A O 1
ATOM 1401 N N . ALA A 1 180 ? -3.082 -17.501 -1.420 1.00 85.81 180 ALA A N 1
ATOM 1402 C CA . ALA A 1 180 ? -4.369 -17.858 -2.017 1.00 85.81 180 ALA A CA 1
ATOM 1403 C C . ALA A 1 180 ? -5.445 -16.771 -1.853 1.00 85.81 180 ALA A C 1
ATOM 1405 O O . ALA A 1 180 ? -6.274 -16.614 -2.741 1.00 85.81 180 ALA A O 1
ATOM 1406 N N . ARG A 1 181 ? -5.405 -15.981 -0.770 1.00 83.25 181 ARG A N 1
ATOM 1407 C CA . ARG A 1 181 ? -6.357 -14.874 -0.542 1.00 83.25 181 ARG A CA 1
ATOM 1408 C C . ARG A 1 181 ? -6.246 -13.743 -1.566 1.00 83.25 181 ARG A C 1
ATOM 1410 O O . ARG A 1 181 ? -7.166 -12.945 -1.669 1.00 83.25 181 ARG A O 1
ATOM 1417 N N . LEU A 1 182 ? -5.138 -13.671 -2.305 1.00 84.25 182 LEU A N 1
ATOM 1418 C CA . LEU A 1 182 ? -4.939 -12.692 -3.374 1.00 84.25 182 LEU A CA 1
ATOM 1419 C C . LEU A 1 182 ? -5.381 -13.226 -4.752 1.00 84.25 182 LEU A C 1
ATOM 1421 O O . LEU A 1 182 ? -5.444 -12.455 -5.706 1.00 84.25 182 LEU A O 1
ATOM 1425 N N . LYS A 1 183 ? -5.679 -14.533 -4.886 1.00 74.06 183 LYS A N 1
ATOM 1426 C CA . LYS A 1 183 ? -5.970 -15.184 -6.183 1.00 74.06 183 LYS A CA 1
ATOM 1427 C C . LYS A 1 183 ? -7.225 -14.659 -6.874 1.00 74.06 183 LYS A C 1
ATOM 1429 O O . LYS A 1 183 ? -7.313 -14.742 -8.094 1.00 74.06 183 LYS A O 1
ATOM 1434 N N . GLU A 1 184 ? -8.168 -14.099 -6.127 1.00 75.25 184 GLU A N 1
ATOM 1435 C CA . GLU A 1 184 ? -9.416 -13.526 -6.650 1.00 75.25 184 GLU A CA 1
ATOM 1436 C C . GLU A 1 184 ? -9.210 -12.092 -7.165 1.00 75.25 184 GLU A C 1
ATOM 1438 O O . GLU A 1 184 ? -10.013 -11.201 -6.915 1.00 75.25 184 GLU A O 1
ATOM 1443 N N . ALA A 1 185 ? -8.087 -11.863 -7.854 1.00 80.62 185 ALA A N 1
ATOM 1444 C CA . ALA A 1 185 ? -7.682 -10.569 -8.394 1.00 80.62 185 ALA A CA 1
ATOM 1445 C C . ALA A 1 185 ? -7.587 -9.439 -7.343 1.00 80.62 185 ALA A C 1
ATOM 1447 O O . ALA A 1 185 ? -7.663 -8.266 -7.682 1.00 80.62 185 ALA A O 1
ATOM 1448 N N . LEU A 1 186 ? -7.382 -9.753 -6.063 1.00 87.88 186 LEU A N 1
ATOM 1449 C CA . LEU A 1 186 ? -7.197 -8.733 -5.031 1.00 87.88 186 LEU A CA 1
ATOM 1450 C C . LEU A 1 186 ? -5.745 -8.230 -5.032 1.00 87.88 186 LEU A C 1
ATOM 1452 O O . LEU A 1 186 ? -4.803 -9.018 -4.926 1.00 87.88 186 LEU A O 1
ATOM 1456 N N . SER A 1 187 ? -5.572 -6.911 -5.085 1.00 91.19 187 SER A N 1
ATOM 1457 C CA . SER A 1 187 ? -4.298 -6.220 -4.890 1.00 91.19 187 SER A CA 1
ATOM 1458 C C . SER A 1 187 ? -4.400 -5.306 -3.675 1.00 91.19 187 SER A C 1
ATOM 1460 O O . SER A 1 187 ? -5.169 -4.348 -3.668 1.00 91.19 187 SER A O 1
ATOM 1462 N N . ILE A 1 188 ? -3.602 -5.556 -2.642 1.00 92.00 188 ILE A N 1
ATOM 1463 C CA . ILE A 1 188 ? -3.560 -4.699 -1.452 1.00 92.00 188 ILE A CA 1
ATOM 1464 C C . ILE A 1 188 ? -2.555 -3.575 -1.694 1.00 92.00 188 ILE A C 1
ATOM 1466 O O . ILE A 1 188 ? -1.423 -3.839 -2.088 1.00 92.00 188 ILE A O 1
ATOM 1470 N N . ILE A 1 189 ? -2.945 -2.330 -1.431 1.00 89.38 189 ILE A N 1
ATOM 1471 C CA . ILE A 1 189 ? -2.041 -1.179 -1.483 1.00 89.38 189 ILE A CA 1
ATOM 1472 C C . ILE A 1 189 ? -1.711 -0.752 -0.053 1.00 89.38 189 ILE A C 1
ATOM 1474 O O . ILE A 1 189 ? -2.575 -0.235 0.656 1.00 89.38 189 ILE A O 1
ATOM 1478 N N . ASP A 1 190 ? -0.459 -0.926 0.365 1.00 87.00 190 ASP A N 1
ATOM 1479 C CA . ASP A 1 190 ? 0.056 -0.261 1.561 1.00 87.00 190 ASP A CA 1
ATOM 1480 C C . ASP A 1 190 ? 0.401 1.190 1.218 1.00 87.00 190 ASP A C 1
ATOM 1482 O O . ASP A 1 190 ? 1.168 1.470 0.284 1.00 87.00 190 ASP A O 1
ATOM 1486 N N . THR A 1 191 ? -0.197 2.119 1.961 1.00 78.44 191 THR A N 1
ATOM 1487 C CA . THR A 1 191 ? -0.084 3.551 1.687 1.00 78.44 191 THR A CA 1
ATOM 1488 C C . THR A 1 191 ? 0.797 4.263 2.715 1.00 78.44 191 THR A C 1
ATOM 1490 O O . THR A 1 191 ? 0.849 3.873 3.889 1.00 78.44 191 THR A O 1
ATOM 1493 N N . PRO A 1 192 ? 1.466 5.359 2.308 1.00 73.00 192 PRO A N 1
ATOM 1494 C CA . PRO A 1 192 ? 2.054 6.316 3.236 1.00 73.00 192 PRO A CA 1
ATOM 1495 C C . PRO A 1 192 ? 1.100 6.695 4.371 1.00 73.00 192 PRO A C 1
ATOM 1497 O O . PRO A 1 192 ? -0.058 7.047 4.136 1.00 73.00 192 PRO A O 1
ATOM 1500 N N . GLY A 1 193 ? 1.591 6.639 5.612 1.00 68.19 193 GLY A N 1
ATOM 1501 C CA . GLY A 1 193 ? 0.800 7.014 6.783 1.00 68.19 193 GLY A CA 1
ATOM 1502 C C . GLY A 1 193 ? 0.360 8.480 6.748 1.00 68.19 193 GLY A C 1
ATOM 1503 O O . GLY A 1 193 ? 1.136 9.368 6.393 1.00 68.19 193 GLY A O 1
ATOM 1504 N N . ILE A 1 194 ? -0.879 8.736 7.168 1.00 70.81 194 ILE A N 1
ATOM 1505 C CA . ILE A 1 194 ? -1.412 10.096 7.314 1.00 70.81 194 ILE A CA 1
ATOM 1506 C C . ILE A 1 194 ? -0.673 10.784 8.476 1.00 70.81 194 ILE A C 1
ATOM 1508 O O . ILE A 1 194 ? -0.477 10.176 9.530 1.00 70.81 194 ILE A O 1
ATOM 1512 N N . GLY A 1 195 ? -0.260 12.042 8.294 1.00 56.31 195 GLY A N 1
ATOM 1513 C CA . GLY A 1 195 ? 0.206 12.879 9.406 1.00 56.31 195 GLY A CA 1
ATOM 1514 C C . GLY A 1 195 ? 1.651 12.678 9.872 1.00 56.31 195 GLY A C 1
ATOM 1515 O O . GLY A 1 195 ? 1.964 13.067 10.996 1.00 56.31 195 GLY A O 1
ATOM 1516 N N . ALA A 1 196 ? 2.553 12.126 9.049 1.00 49.69 196 ALA A N 1
ATOM 1517 C CA . ALA A 1 196 ? 3.992 12.211 9.330 1.00 49.69 196 ALA A CA 1
ATOM 1518 C C . ALA A 1 196 ? 4.352 13.695 9.565 1.00 49.69 196 ALA A C 1
ATOM 1520 O O . ALA A 1 196 ? 4.115 14.512 8.680 1.00 49.69 196 ALA A O 1
ATOM 1521 N N . GLY A 1 197 ? 4.794 14.038 10.784 1.00 42.19 197 GLY A N 1
ATOM 1522 C CA . GLY A 1 197 ? 4.677 15.370 11.405 1.00 42.19 197 GLY A CA 1
ATOM 1523 C C . GLY A 1 197 ? 5.155 16.597 10.608 1.00 42.19 197 GLY A C 1
ATOM 1524 O O . GLY A 1 197 ? 5.681 16.494 9.511 1.00 42.19 197 GLY A O 1
ATOM 1525 N N . ALA A 1 198 ? 5.003 17.791 11.194 1.00 34.25 198 ALA A N 1
ATOM 1526 C CA . ALA A 1 198 ? 5.092 19.134 10.585 1.00 34.25 198 ALA A CA 1
ATOM 1527 C C . ALA A 1 198 ? 6.245 19.462 9.590 1.00 34.25 198 ALA A C 1
ATOM 1529 O O . ALA A 1 198 ? 6.177 20.492 8.926 1.00 34.25 198 ALA A O 1
ATOM 1530 N N . LYS A 1 199 ? 7.279 18.621 9.440 1.00 37.91 199 LYS A N 1
ATOM 1531 C CA . LYS A 1 199 ? 8.312 18.720 8.387 1.00 37.91 199 LYS A CA 1
ATOM 1532 C C . LYS A 1 199 ? 7.978 17.970 7.081 1.00 37.91 199 LYS A C 1
ATOM 1534 O O . LYS A 1 199 ? 8.679 18.166 6.095 1.00 37.91 199 LYS A O 1
ATOM 1539 N N . TYR A 1 200 ? 6.930 17.144 7.055 1.00 46.84 200 TYR A N 1
ATOM 1540 C CA . TYR A 1 200 ? 6.652 16.174 5.982 1.00 46.84 200 TYR A CA 1
ATOM 1541 C C . TYR A 1 200 ? 5.229 16.291 5.385 1.00 46.84 200 TYR A C 1
ATOM 1543 O O . TYR A 1 200 ? 4.817 15.512 4.526 1.00 46.84 200 TYR A O 1
ATOM 1551 N N . THR A 1 201 ? 4.462 17.300 5.798 1.00 43.53 201 THR A N 1
ATOM 1552 C CA . THR A 1 201 ? 3.009 17.413 5.578 1.00 43.53 201 THR A CA 1
ATOM 1553 C C . THR A 1 201 ? 2.569 17.691 4.134 1.00 43.53 201 THR A C 1
ATOM 1555 O O . THR A 1 201 ? 1.412 17.435 3.793 1.00 43.53 201 THR A O 1
ATOM 1558 N N . THR A 1 202 ? 3.451 18.172 3.252 1.00 49.06 202 THR A N 1
ATOM 1559 C CA . THR A 1 202 ? 3.055 18.588 1.892 1.00 49.06 202 THR A CA 1
ATOM 1560 C C . THR A 1 202 ? 3.201 17.504 0.828 1.00 49.06 202 THR A C 1
ATOM 1562 O O . THR A 1 202 ? 2.447 17.534 -0.144 1.00 49.06 202 THR A O 1
ATOM 1565 N N . ASN A 1 203 ? 4.125 16.550 0.993 1.00 51.72 203 ASN A N 1
ATOM 1566 C CA . ASN A 1 203 ? 4.364 15.509 -0.011 1.00 51.72 203 ASN A CA 1
ATOM 1567 C C . ASN A 1 203 ? 3.574 14.226 0.278 1.00 51.72 203 ASN A C 1
ATOM 1569 O O . ASN A 1 203 ? 2.941 13.712 -0.639 1.00 51.72 203 ASN A O 1
ATOM 1573 N N . HIS A 1 204 ? 3.507 13.744 1.527 1.00 58.94 204 HIS A N 1
ATOM 1574 C CA . HIS A 1 204 ? 2.788 12.492 1.822 1.00 58.94 204 HIS A CA 1
ATOM 1575 C C . HIS A 1 204 ? 1.277 12.603 1.598 1.00 58.94 204 HIS A C 1
ATOM 1577 O O . HIS A 1 204 ? 0.686 11.697 1.027 1.00 58.94 204 HIS A O 1
ATOM 1583 N N . SER A 1 205 ? 0.652 13.730 1.957 1.00 60.94 205 SER A N 1
ATOM 1584 C CA . SER A 1 205 ? -0.782 13.953 1.712 1.00 60.94 205 SER A CA 1
ATOM 1585 C C . SER A 1 205 ? -1.125 13.944 0.219 1.00 60.94 205 SER A C 1
ATOM 1587 O O . SER A 1 205 ? -2.130 13.359 -0.177 1.00 60.94 205 SER A O 1
ATOM 1589 N N . LYS A 1 206 ? -0.261 14.526 -0.624 1.00 65.44 206 LYS A N 1
ATOM 1590 C CA . LYS A 1 206 ? -0.408 14.499 -2.086 1.00 65.44 206 LYS A CA 1
ATOM 1591 C C . LYS A 1 206 ? -0.201 13.105 -2.661 1.00 65.44 206 LYS A C 1
ATOM 1593 O O . LYS A 1 206 ? -0.975 12.702 -3.517 1.00 65.44 206 LYS A O 1
ATOM 1598 N N . VAL A 1 207 ? 0.804 12.371 -2.181 1.00 68.88 207 VAL A N 1
ATOM 1599 C CA . VAL A 1 207 ? 1.059 10.992 -2.618 1.00 68.88 207 VAL A CA 1
ATOM 1600 C C . VAL A 1 207 ? -0.120 10.094 -2.241 1.00 68.88 207 VAL A C 1
ATOM 1602 O O . VAL A 1 207 ? -0.657 9.420 -3.111 1.00 68.88 207 VAL A O 1
ATOM 1605 N N . THR A 1 208 ? -0.593 10.139 -0.992 1.00 72.38 208 THR A N 1
ATOM 1606 C CA . THR A 1 208 ? -1.772 9.374 -0.558 1.00 72.38 208 THR A CA 1
ATOM 1607 C C . THR A 1 208 ? -3.022 9.774 -1.343 1.00 72.38 208 THR A C 1
ATOM 1609 O O . THR A 1 208 ? -3.785 8.897 -1.735 1.00 72.38 208 THR A O 1
ATOM 1612 N N . LYS A 1 209 ? -3.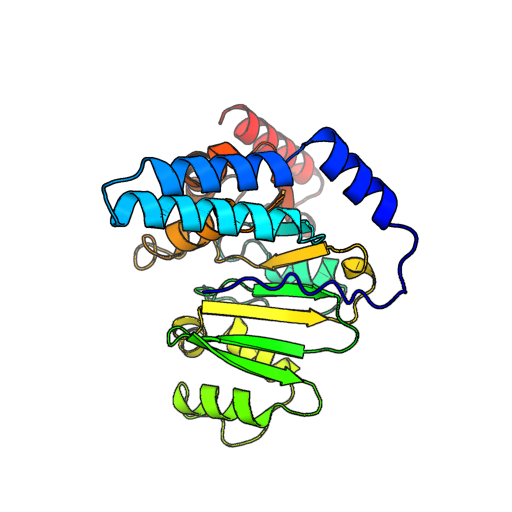210 11.067 -1.644 1.00 75.56 209 LYS A N 1
ATOM 1613 C CA . LYS A 1 209 ? -4.317 11.534 -2.488 1.00 75.56 209 LYS A CA 1
ATOM 1614 C C . LYS A 1 209 ? -4.254 10.954 -3.899 1.00 75.56 209 LYS A C 1
ATOM 1616 O O . LYS A 1 209 ? -5.214 10.332 -4.329 1.00 75.56 209 LYS A O 1
ATOM 1621 N N . SER A 1 210 ? -3.127 11.113 -4.592 1.00 74.19 210 SER A N 1
ATOM 1622 C CA . SER A 1 210 ? -2.946 10.555 -5.936 1.00 74.19 210 SER A CA 1
ATOM 1623 C C . SER A 1 210 ? -3.115 9.038 -5.950 1.00 74.19 210 SER A C 1
ATOM 1625 O O . SER A 1 210 ? -3.710 8.510 -6.876 1.00 74.19 210 SER A O 1
ATOM 1627 N N . LEU A 1 211 ? -2.669 8.322 -4.914 1.00 77.06 211 LEU A N 1
ATOM 1628 C CA . LEU A 1 211 ? -2.869 6.872 -4.826 1.00 77.06 211 LEU A CA 1
ATOM 1629 C C . LEU A 1 211 ? -4.341 6.485 -4.693 1.00 77.06 211 LEU A C 1
ATOM 1631 O O . LEU A 1 211 ? -4.789 5.565 -5.373 1.00 77.06 211 LEU A O 1
ATOM 1635 N N . ILE A 1 212 ? -5.088 7.181 -3.834 1.00 79.88 212 ILE A N 1
ATOM 1636 C CA . ILE A 1 212 ? -6.525 6.937 -3.669 1.00 79.88 212 ILE A CA 1
ATOM 1637 C C . ILE A 1 212 ? -7.266 7.269 -4.965 1.00 79.88 212 ILE A C 1
ATOM 1639 O O . ILE A 1 212 ? -8.079 6.473 -5.421 1.00 79.88 212 ILE A O 1
ATOM 1643 N N . ASP A 1 213 ? -6.950 8.410 -5.576 1.00 77.12 213 ASP A N 1
ATOM 1644 C CA . ASP A 1 213 ? -7.663 8.926 -6.745 1.00 77.12 213 ASP A CA 1
ATOM 1645 C C . ASP A 1 213 ? -7.356 8.133 -8.021 1.00 77.12 213 ASP A C 1
ATOM 1647 O O . ASP A 1 213 ? -8.236 7.947 -8.861 1.00 77.12 213 ASP A O 1
ATOM 1651 N N . GLU A 1 214 ? -6.110 7.688 -8.192 1.00 75.06 214 GLU A N 1
ATOM 1652 C CA . GLU A 1 214 ? -5.639 7.091 -9.445 1.00 75.06 214 GLU A CA 1
ATOM 1653 C C . GLU A 1 214 ? -5.608 5.561 -9.409 1.00 75.06 214 GLU A C 1
ATOM 1655 O O . GLU A 1 214 ? -5.623 4.941 -10.471 1.00 75.06 214 GLU A O 1
ATOM 1660 N N . SER A 1 215 ? -5.500 4.940 -8.228 1.00 77.25 215 SER A N 1
ATOM 1661 C CA . SER A 1 215 ? -5.168 3.510 -8.120 1.00 77.25 215 SER A CA 1
ATOM 1662 C C . SER A 1 215 ? -6.089 2.682 -7.226 1.00 77.25 215 SER A C 1
ATOM 1664 O O . SER A 1 215 ? -6.097 1.470 -7.396 1.00 77.25 215 SER A O 1
ATOM 1666 N N . ALA A 1 216 ? -6.837 3.264 -6.284 1.00 85.50 216 ALA A N 1
ATOM 1667 C CA . ALA A 1 216 ? -7.658 2.491 -5.345 1.00 85.50 216 ALA A CA 1
ATOM 1668 C C . ALA A 1 216 ? -9.119 2.352 -5.808 1.00 85.50 216 ALA A C 1
ATOM 1670 O O . ALA A 1 216 ? -9.751 3.327 -6.209 1.00 85.50 216 ALA A O 1
ATOM 1671 N N . ASP A 1 217 ? -9.699 1.157 -5.667 1.00 88.81 217 ASP A N 1
ATOM 1672 C CA . ASP A 1 217 ? -11.137 0.931 -5.879 1.00 88.81 217 ASP A CA 1
ATOM 1673 C C . ASP A 1 217 ? -11.930 1.017 -4.583 1.00 88.81 217 ASP A C 1
ATOM 1675 O O . ASP A 1 217 ? -13.052 1.515 -4.574 1.00 88.81 217 ASP A O 1
ATOM 1679 N N . ALA A 1 218 ? -11.331 0.555 -3.488 1.00 90.38 218 ALA A N 1
ATOM 1680 C CA . ALA A 1 218 ? -11.859 0.653 -2.137 1.00 90.38 218 ALA A CA 1
ATOM 1681 C C . ALA A 1 218 ? -10.720 0.922 -1.151 1.00 90.38 218 ALA A C 1
ATOM 1683 O O . ALA A 1 218 ? -9.542 0.732 -1.469 1.00 90.38 218 ALA A O 1
ATOM 1684 N N . ALA A 1 219 ? -11.062 1.353 0.062 1.00 90.62 219 ALA A N 1
ATOM 1685 C CA . ALA A 1 219 ? -10.077 1.565 1.114 1.00 90.62 219 ALA A CA 1
ATOM 1686 C C . ALA A 1 219 ? -10.529 1.000 2.459 1.00 90.62 219 ALA A C 1
ATOM 1688 O O . ALA A 1 219 ? -11.687 1.113 2.842 1.00 90.62 219 ALA A O 1
ATOM 1689 N N . ILE A 1 220 ? -9.587 0.445 3.212 1.00 91.94 220 ILE A N 1
ATOM 1690 C CA . ILE A 1 220 ? -9.728 0.156 4.633 1.00 91.94 220 ILE A CA 1
ATOM 1691 C C . ILE A 1 220 ? -9.054 1.289 5.400 1.00 91.94 220 ILE A C 1
ATOM 1693 O O . ILE A 1 220 ? -7.853 1.498 5.263 1.00 91.94 220 ILE A O 1
ATOM 1697 N N . VAL A 1 221 ? -9.812 2.005 6.224 1.00 91.25 221 VAL A N 1
ATOM 1698 C CA . VAL A 1 221 ? -9.300 3.053 7.109 1.00 91.25 221 VAL A CA 1
ATOM 1699 C C . VAL A 1 221 ? -9.126 2.468 8.505 1.00 91.25 221 VAL A C 1
ATOM 1701 O O . VAL A 1 221 ? -10.106 2.148 9.179 1.00 91.25 221 VAL A O 1
ATOM 1704 N N . LEU A 1 222 ? -7.874 2.329 8.935 1.00 91.25 222 LEU A N 1
ATOM 1705 C CA . LEU A 1 222 ? -7.524 1.844 10.265 1.00 91.25 222 LEU A CA 1
ATOM 1706 C C . LEU A 1 222 ? -7.502 2.988 11.277 1.00 91.25 222 LEU A C 1
ATOM 1708 O O . LEU A 1 222 ? -6.837 4.007 11.071 1.00 91.25 222 LEU A O 1
ATOM 1712 N N . ILE A 1 223 ? -8.202 2.777 12.387 1.00 90.94 223 ILE A N 1
ATOM 1713 C CA . ILE A 1 223 ? -8.350 3.725 13.488 1.00 90.94 223 ILE A CA 1
ATOM 1714 C C . ILE A 1 223 ? -7.867 3.031 14.768 1.00 90.94 223 ILE A C 1
ATOM 1716 O O . ILE A 1 223 ? -8.567 2.151 15.261 1.00 90.94 223 ILE A O 1
ATOM 1720 N N . PRO A 1 224 ? -6.695 3.366 15.326 1.00 87.88 224 PRO A N 1
ATOM 1721 C CA . PRO A 1 224 ? -6.271 2.780 16.594 1.00 87.88 224 PRO A CA 1
ATOM 1722 C C . PRO A 1 224 ? -7.235 3.188 17.714 1.00 87.88 224 PRO A C 1
ATOM 1724 O O . PRO A 1 224 ? -7.622 4.353 17.810 1.00 87.88 224 PRO A O 1
ATOM 1727 N N . SER A 1 225 ? -7.610 2.234 18.567 1.00 88.25 225 SER A N 1
ATOM 1728 C CA . SER A 1 225 ? -8.528 2.442 19.696 1.00 88.25 225 SER A CA 1
ATOM 1729 C C . SER A 1 225 ? -8.080 3.575 20.631 1.00 88.25 225 SER A C 1
ATOM 1731 O O . SER A 1 225 ? -8.894 4.402 21.035 1.00 88.25 225 SER A O 1
ATOM 1733 N N . SER A 1 226 ? -6.773 3.674 20.886 1.00 81.81 226 SER A N 1
ATOM 1734 C CA . SER A 1 226 ? -6.149 4.676 21.760 1.00 81.81 226 SER A CA 1
ATOM 1735 C C . SER A 1 226 ? -6.194 6.113 21.230 1.00 81.81 226 SER A C 1
ATOM 1737 O O . SER A 1 226 ? -6.030 7.056 22.002 1.00 81.81 226 SER A O 1
ATOM 1739 N N . GLN A 1 227 ? -6.392 6.301 19.922 1.00 77.00 227 GLN A N 1
ATOM 1740 C CA . GLN A 1 227 ? -6.463 7.613 19.266 1.00 77.00 227 GLN A CA 1
ATOM 1741 C C . GLN A 1 227 ? -7.622 7.639 18.267 1.00 77.00 227 GLN A C 1
ATOM 1743 O O . GLN A 1 227 ? -7.474 8.018 17.102 1.00 77.00 227 GLN A O 1
ATOM 1748 N N . ALA A 1 228 ? -8.796 7.200 18.721 1.00 77.19 228 ALA A N 1
ATOM 1749 C CA . ALA A 1 228 ? -9.987 7.189 17.894 1.00 77.19 228 ALA A CA 1
ATOM 1750 C C . ALA A 1 228 ? -10.324 8.605 17.395 1.00 77.19 228 ALA A C 1
ATOM 1752 O O . ALA A 1 228 ? -10.517 9.525 18.187 1.00 77.19 228 ALA A O 1
ATOM 1753 N N . MET A 1 229 ? -10.444 8.758 16.071 1.00 82.88 229 MET A N 1
ATOM 1754 C CA . MET A 1 229 ? -10.899 9.992 15.413 1.00 82.88 229 MET A CA 1
ATOM 1755 C C . MET A 1 229 ? -10.071 11.241 15.760 1.00 82.88 229 MET A C 1
ATOM 1757 O O . MET A 1 229 ? -10.625 12.279 16.119 1.00 82.88 229 MET A O 1
ATOM 1761 N N . SER A 1 230 ? -8.746 11.152 15.626 1.00 85.06 230 SER A N 1
ATOM 1762 C CA . SER A 1 230 ? -7.850 12.307 15.746 1.00 85.06 230 SER A CA 1
ATOM 1763 C C . SER A 1 230 ? -8.181 13.422 14.736 1.00 85.06 230 SER A C 1
ATOM 1765 O O . SER A 1 230 ? -8.717 13.174 13.649 1.00 85.06 230 SER A O 1
ATOM 1767 N N . ASP A 1 231 ? -7.803 14.664 15.054 1.00 83.38 231 ASP A N 1
ATOM 1768 C CA . ASP A 1 231 ? -8.011 15.817 14.162 1.00 83.38 231 ASP A CA 1
ATOM 1769 C C . ASP A 1 231 ? -7.326 15.637 12.801 1.00 83.38 231 ASP A C 1
ATOM 1771 O O . ASP A 1 231 ? -7.847 16.047 11.762 1.00 83.38 231 ASP A O 1
ATOM 1775 N N . THR A 1 232 ? -6.163 14.987 12.793 1.00 82.19 232 THR A N 1
ATOM 1776 C CA . THR A 1 232 ? -5.396 14.690 11.582 1.00 82.19 232 THR A CA 1
ATOM 1777 C C . THR A 1 232 ? -6.135 13.694 10.690 1.00 82.19 232 THR A C 1
ATOM 1779 O O . THR A 1 232 ? -6.256 13.935 9.484 1.00 82.19 232 THR A O 1
ATOM 1782 N N . LEU A 1 233 ? -6.693 12.619 11.258 1.00 83.88 233 LEU A N 1
ATOM 1783 C CA . LEU A 1 233 ? -7.516 11.671 10.509 1.00 83.88 233 LEU A CA 1
ATOM 1784 C C . LEU A 1 233 ? -8.802 12.328 9.993 1.00 83.88 233 LEU A C 1
ATOM 1786 O O . LEU A 1 233 ? -9.123 12.183 8.815 1.00 83.88 233 LEU A O 1
ATOM 1790 N N . ILE A 1 234 ? -9.516 13.086 10.831 1.00 86.38 234 ILE A N 1
ATOM 1791 C CA . ILE A 1 234 ? -10.741 13.794 10.424 1.00 86.38 234 ILE A CA 1
ATOM 1792 C C . ILE A 1 234 ? -10.442 14.763 9.275 1.00 86.38 234 ILE A C 1
ATOM 1794 O O . ILE A 1 234 ? -11.145 14.775 8.263 1.00 86.38 234 ILE A O 1
ATOM 1798 N N . SER A 1 235 ? -9.373 15.552 9.401 1.00 84.31 235 SER A N 1
ATOM 1799 C CA . SER A 1 235 ? -8.925 16.473 8.356 1.00 84.31 235 SER A CA 1
ATOM 1800 C C . SER A 1 235 ? -8.621 15.732 7.055 1.00 84.31 235 SER A C 1
ATOM 1802 O O . SER A 1 235 ? -9.078 16.141 5.986 1.00 84.31 235 SER A O 1
ATOM 1804 N N . PHE A 1 236 ? -7.923 14.598 7.126 1.00 83.44 236 PHE A N 1
ATOM 1805 C CA . PHE A 1 236 ? -7.643 13.766 5.960 1.00 83.44 236 PHE A CA 1
ATOM 1806 C C . PHE A 1 236 ? -8.918 13.223 5.302 1.00 83.44 236 PHE A C 1
ATOM 1808 O O . PHE A 1 236 ? -9.067 13.337 4.083 1.00 83.44 236 PHE A O 1
ATOM 1815 N N . LEU A 1 237 ? -9.858 12.690 6.087 1.00 85.25 237 LEU A N 1
ATOM 1816 C CA . LEU A 1 237 ? -11.122 12.156 5.574 1.00 85.25 237 LEU A CA 1
ATOM 1817 C C . LEU A 1 237 ? -11.945 13.240 4.865 1.00 85.25 237 LEU A C 1
ATOM 1819 O O . LEU A 1 237 ? -12.483 12.993 3.790 1.00 85.25 237 LEU A O 1
ATOM 1823 N N . ARG A 1 238 ? -11.973 14.462 5.409 1.00 84.31 238 ARG A N 1
ATOM 1824 C CA . ARG A 1 238 ? -12.717 15.593 4.829 1.00 84.31 238 ARG A CA 1
ATOM 1825 C C . ARG A 1 238 ? -12.048 16.221 3.607 1.00 84.31 238 ARG A C 1
ATOM 1827 O O . ARG A 1 238 ? -12.735 16.719 2.719 1.00 84.31 238 ARG A O 1
ATOM 1834 N N . THR A 1 239 ? -10.719 16.256 3.567 1.00 80.69 239 THR A N 1
ATOM 1835 C CA . THR A 1 239 ? -9.979 16.990 2.523 1.00 80.69 239 THR A CA 1
ATOM 1836 C C . THR A 1 239 ? -9.488 16.094 1.397 1.00 80.69 239 THR A C 1
ATOM 1838 O O . THR A 1 239 ? -9.571 16.465 0.226 1.00 80.69 239 THR A O 1
ATOM 1841 N N . THR A 1 240 ? -8.947 14.929 1.744 1.00 79.06 240 THR A N 1
ATOM 1842 C CA . THR A 1 240 ? -8.269 14.037 0.804 1.00 79.06 240 THR A CA 1
ATOM 1843 C C . THR A 1 240 ? -9.190 12.929 0.332 1.00 79.06 240 THR A C 1
ATOM 1845 O O . THR A 1 240 ? -9.269 12.698 -0.868 1.00 79.06 240 THR A O 1
ATOM 1848 N N . ALA A 1 241 ? -9.900 12.277 1.255 1.00 81.38 241 ALA A N 1
ATOM 1849 C CA . ALA A 1 241 ? -10.702 11.097 0.945 1.00 81.38 241 ALA A CA 1
ATOM 1850 C C . ALA A 1 241 ? -12.200 11.384 0.746 1.00 81.38 241 ALA A C 1
ATOM 1852 O O . ALA A 1 241 ? -12.961 10.439 0.561 1.00 81.38 241 ALA A O 1
ATOM 1853 N N . SER A 1 242 ? -12.648 12.645 0.774 1.00 83.69 242 SER A N 1
ATOM 1854 C CA . SER A 1 242 ? -14.078 12.995 0.859 1.00 83.69 242 SER A CA 1
ATOM 1855 C C . SER A 1 242 ? -14.925 12.455 -0.293 1.00 83.69 242 SER A C 1
ATOM 1857 O O . SER A 1 242 ? -16.005 11.918 -0.061 1.00 83.69 242 SER A O 1
ATOM 1859 N N . HIS A 1 243 ? -14.428 12.512 -1.529 1.00 83.19 243 HIS A N 1
ATOM 1860 C CA . HIS A 1 243 ? -15.106 11.929 -2.696 1.00 83.19 243 HIS A CA 1
ATOM 1861 C C . HIS A 1 243 ? -15.033 10.395 -2.739 1.00 83.19 243 HIS A C 1
ATOM 1863 O O . HIS A 1 243 ? -15.780 9.766 -3.486 1.00 83.19 243 HIS A O 1
ATOM 1869 N N . PHE A 1 244 ? -14.169 9.786 -1.928 1.00 85.56 244 PHE A N 1
ATOM 1870 C CA . PHE A 1 244 ? -13.916 8.347 -1.885 1.00 85.56 244 PHE A CA 1
ATOM 1871 C C . PHE A 1 244 ? -14.546 7.648 -0.665 1.00 85.56 244 PHE A C 1
ATOM 1873 O O . PHE A 1 244 ? -14.605 6.422 -0.629 1.00 85.56 244 PHE A O 1
ATOM 1880 N N . LEU A 1 245 ? -15.095 8.395 0.306 1.00 86.50 245 LEU A N 1
ATOM 1881 C CA . LEU A 1 245 ? -15.639 7.846 1.563 1.00 86.50 245 LEU A CA 1
ATOM 1882 C C . LEU A 1 245 ? -16.693 6.748 1.366 1.00 86.50 245 LEU A C 1
ATOM 1884 O O . LEU A 1 245 ? -16.754 5.812 2.156 1.00 86.50 245 LEU A O 1
ATOM 1888 N N . HIS A 1 246 ? -17.489 6.824 0.297 1.00 87.00 246 HIS A N 1
ATOM 1889 C CA . HIS A 1 246 ? -18.502 5.816 -0.035 1.00 87.00 246 HIS A CA 1
ATOM 1890 C C . HIS A 1 246 ? -17.918 4.426 -0.361 1.00 87.00 246 HIS A C 1
ATOM 1892 O O . HIS A 1 246 ? -18.666 3.454 -0.420 1.00 87.00 246 HIS A O 1
ATOM 1898 N N . ARG A 1 247 ? -16.599 4.330 -0.571 1.00 90.19 247 ARG A N 1
ATOM 1899 C CA . ARG A 1 247 ? -15.850 3.089 -0.832 1.00 90.19 247 ARG A CA 1
ATOM 1900 C C . ARG A 1 247 ? -14.911 2.717 0.320 1.00 90.19 247 ARG A C 1
ATOM 1902 O O . ARG A 1 247 ? -14.054 1.846 0.163 1.00 90.19 247 ARG A O 1
ATOM 1909 N N . CYS A 1 248 ? -15.043 3.391 1.463 1.00 90.62 248 CYS A N 1
ATOM 1910 C CA . CYS A 1 248 ? -14.223 3.150 2.642 1.00 90.62 248 CYS A CA 1
ATOM 1911 C C . CYS A 1 248 ? -14.906 2.192 3.627 1.00 90.62 248 CYS A C 1
ATOM 1913 O O . CYS A 1 248 ? -16.088 2.322 3.938 1.00 90.62 248 CYS A O 1
ATOM 1915 N N . ILE A 1 249 ? -14.117 1.282 4.190 1.00 92.19 249 ILE A N 1
ATOM 1916 C CA . ILE A 1 249 ? -14.463 0.433 5.329 1.00 92.19 249 ILE A CA 1
ATOM 1917 C C . ILE A 1 249 ? -13.622 0.905 6.515 1.00 92.19 249 ILE A C 1
ATOM 1919 O O . ILE A 1 249 ? -12.399 0.966 6.422 1.00 92.19 249 ILE A O 1
ATOM 1923 N N . PHE A 1 250 ? -14.254 1.232 7.639 1.00 92.00 250 PHE A N 1
ATOM 1924 C CA . PHE A 1 250 ? -13.557 1.699 8.840 1.00 92.00 250 PHE A CA 1
ATOM 1925 C C . PHE A 1 250 ? -13.347 0.542 9.817 1.00 92.00 250 PHE A C 1
ATOM 1927 O O . PHE A 1 250 ? -14.301 -0.153 10.165 1.00 92.00 250 PHE A O 1
ATOM 1934 N N . ILE A 1 251 ? -12.109 0.343 10.273 1.00 92.88 251 ILE A N 1
ATOM 1935 C CA . ILE A 1 251 ? -11.744 -0.715 11.223 1.00 92.88 251 ILE A CA 1
ATOM 1936 C C . ILE A 1 251 ? -11.048 -0.085 12.422 1.00 92.88 251 ILE A C 1
ATOM 1938 O O . ILE A 1 251 ? -10.047 0.613 12.266 1.00 92.88 251 ILE A O 1
ATOM 1942 N N . ILE A 1 252 ? -11.556 -0.370 13.622 1.00 92.12 252 ILE A N 1
ATOM 1943 C CA . ILE A 1 252 ? -10.904 0.033 14.868 1.00 92.12 252 ILE A CA 1
ATOM 1944 C C . ILE A 1 252 ? -9.893 -1.051 15.263 1.00 92.12 252 ILE A C 1
ATOM 1946 O O . ILE A 1 252 ? -10.268 -2.210 15.447 1.00 92.12 252 ILE A O 1
ATOM 1950 N N . THR A 1 253 ? -8.612 -0.694 15.336 1.00 90.38 253 THR A N 1
ATOM 1951 C CA . THR A 1 253 ? -7.496 -1.603 15.647 1.00 90.38 253 THR A CA 1
ATOM 1952 C C . THR A 1 253 ? -7.092 -1.508 17.121 1.00 90.38 253 THR A C 1
ATOM 1954 O O . THR A 1 253 ? -7.507 -0.583 17.818 1.00 90.38 253 THR A O 1
ATOM 1957 N N . ALA A 1 254 ? -6.291 -2.468 17.605 1.00 88.00 254 ALA A N 1
ATOM 1958 C CA . ALA A 1 254 ? -5.801 -2.523 18.991 1.00 88.00 254 ALA A CA 1
ATOM 1959 C C . ALA A 1 254 ? -6.923 -2.503 20.055 1.00 88.00 254 ALA A C 1
ATOM 1961 O O . ALA A 1 254 ? -6.819 -1.867 21.101 1.00 88.00 254 ALA A O 1
ATOM 1962 N N . MET A 1 255 ? -8.056 -3.151 19.770 1.00 89.81 255 MET A N 1
ATOM 1963 C CA . MET A 1 255 ? -9.181 -3.238 20.716 1.00 89.81 255 MET A CA 1
ATOM 1964 C C . MET A 1 255 ? -8.881 -4.170 21.897 1.00 89.81 255 MET A C 1
ATOM 1966 O O . MET A 1 255 ? -9.519 -4.072 22.940 1.00 89.81 255 MET A O 1
ATOM 1970 N N . ASP A 1 256 ? -7.911 -5.065 21.732 1.00 89.88 256 ASP A N 1
ATOM 1971 C CA . ASP A 1 256 ? -7.356 -5.925 22.771 1.00 89.88 256 ASP A CA 1
ATOM 1972 C C . ASP A 1 256 ? -6.661 -5.140 23.892 1.00 89.88 256 ASP A C 1
ATOM 1974 O O . ASP A 1 256 ? -6.736 -5.573 25.039 1.00 89.88 256 ASP A O 1
ATOM 1978 N N . ASP A 1 257 ? -6.111 -3.957 23.595 1.00 88.25 257 ASP A N 1
ATOM 1979 C CA . ASP A 1 257 ? -5.511 -3.053 24.588 1.00 88.25 257 ASP A CA 1
ATOM 1980 C C . ASP A 1 257 ? -6.551 -2.311 25.449 1.00 88.25 257 ASP A C 1
ATOM 1982 O O . ASP A 1 257 ? -6.181 -1.584 26.367 1.00 88.25 257 ASP A O 1
ATOM 1986 N N . GLN A 1 258 ? -7.843 -2.413 25.124 1.00 88.81 258 GLN A N 1
ATOM 1987 C CA . GLN A 1 258 ? -8.920 -1.696 25.813 1.00 88.81 258 GLN A CA 1
ATOM 1988 C C . GLN A 1 258 ? -9.737 -2.638 26.692 1.00 88.81 258 GLN A C 1
ATOM 1990 O O . GLN A 1 258 ? -10.006 -3.788 26.309 1.00 88.81 258 GLN A O 1
ATOM 1995 N N . GLU A 1 259 ? -10.190 -2.117 27.833 1.00 91.62 259 GLU A N 1
ATOM 1996 C CA . GLU A 1 259 ? -11.093 -2.824 28.737 1.00 91.62 259 GLU A CA 1
ATOM 1997 C C . GLU A 1 259 ? -12.423 -3.141 28.044 1.00 91.62 259 GLU A C 1
ATOM 1999 O O . GLU A 1 259 ? -12.923 -2.379 27.213 1.00 91.62 259 GLU A O 1
ATOM 2004 N N . GLU A 1 260 ? -13.008 -4.294 28.369 1.00 89.00 260 GLU A N 1
ATOM 2005 C CA . GLU A 1 260 ? -14.171 -4.828 27.653 1.00 89.00 260 GLU A CA 1
ATOM 2006 C C . GLU A 1 260 ? -15.388 -3.885 27.710 1.00 89.00 260 GLU A C 1
ATOM 2008 O O . GLU A 1 260 ? -16.117 -3.744 26.724 1.00 89.00 260 GLU A O 1
ATOM 2013 N N . GLU A 1 261 ? -15.547 -3.165 28.822 1.00 89.00 261 GLU A N 1
ATOM 2014 C CA . GLU A 1 261 ? -16.607 -2.176 29.043 1.00 89.00 261 GLU A CA 1
ATOM 2015 C C . GLU A 1 261 ? -16.431 -0.911 28.179 1.00 89.00 261 GLU A C 1
ATOM 2017 O O . GLU A 1 261 ? -17.411 -0.328 27.701 1.00 89.00 261 GLU A O 1
ATOM 2022 N N . GLU A 1 262 ? -15.186 -0.511 27.903 1.00 89.25 262 GLU A N 1
ATOM 2023 C CA . GLU A 1 262 ? -14.856 0.698 27.138 1.00 89.25 262 GLU A CA 1
ATOM 2024 C C . GLU A 1 262 ? -14.981 0.488 25.625 1.00 89.25 262 GLU A C 1
ATOM 2026 O O . GLU A 1 262 ? -15.305 1.419 24.880 1.00 89.25 262 GLU A O 1
ATOM 2031 N N . ARG A 1 263 ? -14.809 -0.750 25.144 1.00 91.19 263 ARG A N 1
ATOM 2032 C CA . ARG A 1 263 ? -14.862 -1.090 23.708 1.00 91.19 263 ARG A CA 1
ATOM 2033 C C . ARG A 1 263 ? -16.139 -0.600 23.031 1.00 91.19 263 ARG A C 1
ATOM 2035 O O . ARG A 1 263 ? -16.094 -0.045 21.931 1.00 91.19 263 ARG A O 1
ATOM 2042 N N . THR A 1 264 ? -17.280 -0.771 23.695 1.00 90.38 264 THR A N 1
ATOM 2043 C CA . THR A 1 264 ? -18.581 -0.334 23.166 1.00 90.38 264 THR A CA 1
ATOM 2044 C C . THR A 1 264 ? -18.657 1.190 23.063 1.00 90.38 264 THR A C 1
ATOM 2046 O O . THR A 1 264 ? -19.190 1.725 22.086 1.00 90.38 264 THR A O 1
ATOM 2049 N N . GLN A 1 265 ? -18.082 1.902 24.035 1.00 90.81 265 GLN A N 1
ATOM 2050 C CA . GLN A 1 265 ? -18.054 3.363 24.054 1.00 90.81 265 GLN A CA 1
ATOM 2051 C C . GLN A 1 265 ? -17.180 3.915 22.925 1.00 90.81 265 GLN A C 1
ATOM 2053 O O . GLN A 1 265 ? -17.606 4.836 22.228 1.00 90.81 265 GLN A O 1
ATOM 2058 N N . ILE A 1 266 ? -16.014 3.307 22.678 1.00 91.50 266 ILE A N 1
ATOM 2059 C CA . ILE A 1 266 ? -15.110 3.678 21.578 1.00 91.50 266 ILE A CA 1
ATOM 2060 C C . ILE A 1 266 ? -15.804 3.500 20.224 1.00 91.50 266 ILE A C 1
ATOM 2062 O O . ILE A 1 266 ? -15.782 4.407 19.389 1.00 91.50 266 ILE A O 1
ATOM 2066 N N . ILE A 1 267 ? -16.486 2.369 20.011 1.00 91.06 267 ILE A N 1
ATOM 2067 C CA . ILE A 1 267 ? -17.247 2.123 18.777 1.00 91.06 267 ILE A CA 1
ATOM 2068 C C . ILE A 1 267 ? -18.332 3.189 18.595 1.00 91.06 267 ILE A C 1
ATOM 2070 O O . ILE A 1 267 ? -18.465 3.760 17.507 1.00 91.06 267 ILE A O 1
ATOM 2074 N N . HIS A 1 268 ? -19.098 3.491 19.648 1.00 91.69 268 HIS A N 1
ATOM 2075 C CA . HIS A 1 268 ? -20.148 4.503 19.568 1.00 91.69 268 HIS A CA 1
ATOM 2076 C C . HIS A 1 268 ? -19.569 5.898 19.292 1.00 91.69 268 HIS A C 1
ATOM 2078 O O . HIS A 1 268 ? -20.098 6.624 18.442 1.00 91.69 268 HIS A O 1
ATOM 2084 N N . PHE A 1 269 ? -18.480 6.265 19.966 1.00 91.00 269 PHE A N 1
ATOM 2085 C CA . PHE A 1 269 ? -17.788 7.534 19.771 1.00 91.00 269 PHE A CA 1
ATOM 2086 C C . PHE A 1 269 ? -17.309 7.697 18.324 1.00 91.00 269 PHE A C 1
ATOM 2088 O O . PHE A 1 269 ? -17.647 8.697 17.683 1.00 91.00 269 PHE A O 1
ATOM 2095 N N . THR A 1 270 ? -16.607 6.694 17.785 1.00 90.81 270 THR A N 1
ATOM 2096 C CA . THR A 1 270 ? -16.130 6.689 16.396 1.00 90.81 270 THR A CA 1
ATOM 2097 C C . THR A 1 270 ? -17.291 6.796 15.415 1.00 90.81 270 THR A C 1
ATOM 2099 O O . THR A 1 270 ? -17.261 7.637 14.519 1.00 90.81 270 THR A O 1
ATOM 2102 N N . LYS A 1 271 ? -18.360 6.011 15.611 1.00 90.38 271 LYS A N 1
ATOM 2103 C CA . LYS A 1 271 ? -19.542 6.048 14.738 1.00 90.38 271 LYS A CA 1
ATOM 2104 C C . LYS A 1 271 ? -20.198 7.426 14.723 1.00 90.38 271 LYS A C 1
ATOM 2106 O O . LYS A 1 271 ? -20.501 7.935 13.650 1.00 90.38 271 LYS A O 1
ATOM 2111 N N . ARG A 1 272 ? -20.389 8.041 15.894 1.00 91.38 272 ARG A N 1
ATOM 2112 C CA . ARG A 1 272 ? -20.966 9.386 16.001 1.00 91.38 272 ARG A CA 1
ATOM 2113 C C . ARG A 1 272 ? -20.103 10.403 15.252 1.00 91.38 272 ARG A C 1
ATOM 2115 O O . ARG A 1 272 ? -20.622 11.158 14.441 1.00 91.38 272 ARG A O 1
ATOM 2122 N N . LYS A 1 273 ? -18.784 10.377 15.461 1.00 88.44 273 LYS A N 1
ATOM 2123 C CA . LYS A 1 273 ? -17.857 11.288 14.777 1.00 88.44 273 LYS A CA 1
ATOM 2124 C C . LYS A 1 273 ? -17.839 11.102 13.260 1.00 88.44 273 LYS A C 1
ATOM 2126 O O . LYS A 1 273 ? -17.739 12.095 12.554 1.00 88.44 273 LYS A O 1
ATOM 2131 N N . LEU A 1 274 ? -17.963 9.874 12.760 1.00 86.25 274 LEU A N 1
ATOM 2132 C CA . LEU A 1 274 ? -18.062 9.600 11.321 1.00 86.25 274 LEU A CA 1
ATOM 2133 C C . LEU A 1 274 ? -19.408 10.021 10.709 1.00 86.25 274 LEU A C 1
ATOM 2135 O O . LEU A 1 274 ? -19.482 10.178 9.502 1.00 86.25 274 LEU A O 1
ATOM 2139 N N . GLN A 1 275 ? -20.469 10.167 11.507 1.00 85.00 275 GLN A N 1
ATOM 2140 C CA . GLN A 1 275 ? -21.777 10.651 11.039 1.00 85.00 275 GLN A CA 1
ATOM 2141 C C . GLN A 1 275 ? -21.893 12.179 11.081 1.00 85.00 275 GLN A C 1
ATOM 2143 O O . GLN A 1 275 ? -22.650 12.762 10.312 1.00 85.00 275 GLN A O 1
ATOM 2148 N N . GLU A 1 276 ? -21.175 12.821 12.003 1.00 81.06 276 GLU A N 1
ATOM 2149 C CA . GLU A 1 276 ? -21.115 14.282 12.138 1.00 81.06 276 GLU A CA 1
ATOM 2150 C C . GLU A 1 276 ? -20.249 14.957 11.057 1.00 81.06 276 GLU A C 1
ATOM 2152 O O . GLU A 1 276 ? -20.329 16.177 10.901 1.00 81.06 276 GLU A O 1
ATOM 2157 N N . ASN A 1 277 ? -19.404 14.198 10.349 1.00 57.84 277 ASN A N 1
ATOM 2158 C CA . ASN A 1 277 ? -18.385 14.695 9.413 1.00 57.84 277 ASN A CA 1
ATOM 2159 C C . ASN A 1 277 ? -18.502 14.056 8.031 1.00 57.84 277 ASN A C 1
ATOM 2161 O O . ASN A 1 277 ? -17.989 14.694 7.082 1.00 57.84 277 ASN A O 1
#

Foldseek 3Di:
DDDDDPPDDDDDDPPPPVVLVVVCVVVVLVVVLVVVLVCLVVDPPDPVVSVVVPVVSVLVVVVSVQQAAEEEEAEAQQLCRLVVVCVLLVHNQEDNAPAQQAPEKEKEAADPFKKKWWQWPVRDIDIDGQVGQVVVLVVVCVQPVPRPDRDGPSVSSHCCRHPNSNNVGTHYMYIHDNGPSRVSNYMYMYAGHFDNDDVCHPSRLVRRLCCCVRPHPAYEYRAELVCQPPPRVLCSCVPRCVVPVVRYDYDYPPCVVDDPVCSVVSVVVNVVSVVVD

Radius of gyration: 21.15 Å; chains: 1; bounding box: 52×44×64 Å